Protein AF-A0A9D2SXE6-F1 (afdb_monomer_lite)

pLDDT: mean 83.35, std 11.58, range [44.84, 96.25]

Organism: NCBI:txid2838669

Sequence (199 aa):
MGETATAVFLRMSYVAASVLFVLVVNRFFFPTSLRSQFRYNLQMLFHMHHMYLRILEDALTNPPDYWRICDAQLQYHMVHGQIKQDLPKTAGTREEDYMKVLAITWRMASEIQQMIIHARNRRRGAEARHVMERYIYYTDYVLNLIQEMLHLKKEKRIKNISGMQYQRYIEGEPKLSRLMDEYARNLSSLYVLVLQKYQ

Structure (mmCIF, N/CA/C/O backbone):
data_AF-A0A9D2SXE6-F1
#
_entry.id   AF-A0A9D2SXE6-F1
#
loop_
_atom_site.group_PDB
_atom_site.id
_atom_site.type_symbol
_atom_site.label_atom_id
_atom_site.label_alt_id
_atom_site.label_comp_id
_atom_site.label_asym_id
_atom_site.label_entity_id
_atom_site.label_seq_id
_atom_site.pdbx_PDB_ins_code
_atom_site.Cartn_x
_atom_site.Cartn_y
_atom_site.Cartn_z
_atom_site.occupancy
_atom_site.B_iso_or_equiv
_atom_site.auth_seq_id
_atom_site.auth_comp_id
_atom_site.auth_asym_id
_atom_site.auth_atom_id
_atom_site.pdbx_PDB_model_num
ATOM 1 N N . MET A 1 1 ? -7.585 26.448 64.409 1.00 50.78 1 MET A N 1
ATOM 2 C CA . MET A 1 1 ? -7.329 25.125 63.786 1.00 50.78 1 MET A CA 1
ATOM 3 C C . MET A 1 1 ? -8.296 24.760 62.644 1.00 50.78 1 MET A C 1
ATOM 5 O O . MET A 1 1 ? -8.107 23.707 62.056 1.00 50.78 1 MET A O 1
ATOM 9 N N . GLY A 1 2 ? -9.290 25.592 62.283 1.00 59.22 2 GLY A N 1
ATOM 10 C CA . GLY A 1 2 ? -10.257 25.269 61.212 1.00 59.22 2 GLY A CA 1
ATOM 11 C C . GLY A 1 2 ? -9.904 25.777 59.805 1.00 59.22 2 GLY A C 1
ATOM 12 O O . GLY A 1 2 ? -10.325 25.177 58.823 1.00 59.22 2 GLY A O 1
ATOM 13 N N . GLU A 1 3 ? -9.105 26.842 59.685 1.00 59.31 3 GLU A N 1
ATOM 14 C CA . GLU A 1 3 ? -8.850 27.519 58.397 1.00 59.31 3 GLU A CA 1
ATOM 15 C C . GLU A 1 3 ? -7.875 26.771 57.474 1.00 59.31 3 GLU A C 1
ATOM 17 O O . GLU A 1 3 ? -7.972 26.834 56.250 1.00 59.31 3 GLU A O 1
ATOM 22 N N . THR A 1 4 ? -6.938 26.014 58.045 1.00 62.31 4 THR A N 1
ATOM 23 C CA . THR A 1 4 ? -6.009 25.188 57.263 1.00 62.31 4 THR A CA 1
ATOM 24 C C . THR A 1 4 ? -6.710 23.963 56.681 1.00 62.31 4 THR A C 1
ATOM 26 O O . THR A 1 4 ? -6.433 23.577 55.546 1.00 62.31 4 THR A O 1
ATOM 29 N N . ALA A 1 5 ? -7.662 23.384 57.418 1.00 67.12 5 ALA A N 1
ATOM 30 C CA . ALA A 1 5 ? -8.455 22.246 56.965 1.00 67.12 5 ALA A CA 1
ATOM 31 C C . ALA A 1 5 ? -9.389 22.627 55.804 1.00 67.12 5 ALA A C 1
ATOM 33 O O . ALA A 1 5 ? -9.471 21.894 54.818 1.00 67.12 5 ALA A O 1
ATOM 34 N N . THR A 1 6 ? -10.031 23.798 55.870 1.00 71.94 6 THR A N 1
ATOM 35 C CA . THR A 1 6 ? -10.890 24.298 54.785 1.00 71.94 6 THR A CA 1
ATOM 36 C C . THR A 1 6 ? -10.090 24.627 53.524 1.00 71.94 6 THR A C 1
ATOM 38 O O . THR A 1 6 ? -10.508 24.257 52.427 1.00 71.94 6 THR A O 1
ATOM 41 N N . ALA A 1 7 ? -8.903 25.231 53.654 1.00 76.44 7 ALA A N 1
ATOM 42 C CA . ALA A 1 7 ? -8.029 25.516 52.513 1.00 76.44 7 ALA A CA 1
ATOM 43 C C . ALA A 1 7 ? -7.504 24.241 51.824 1.00 76.44 7 ALA A C 1
ATOM 45 O O . ALA A 1 7 ? -7.429 24.178 50.594 1.00 76.44 7 ALA A O 1
ATOM 46 N N . VAL A 1 8 ? -7.157 23.208 52.600 1.00 83.06 8 VAL A N 1
ATOM 47 C CA . VAL A 1 8 ? -6.722 21.907 52.065 1.00 83.06 8 VAL A CA 1
ATOM 48 C C . VAL A 1 8 ? -7.873 21.183 51.367 1.00 83.06 8 VAL A C 1
ATOM 50 O O . VAL A 1 8 ? -7.681 20.667 50.265 1.00 83.06 8 VAL A O 1
ATOM 53 N N . PHE A 1 9 ? -9.073 21.198 51.952 1.00 84.62 9 PHE A N 1
ATOM 54 C CA . PHE A 1 9 ? -10.266 20.601 51.348 1.00 84.62 9 PHE A CA 1
ATOM 55 C C . PHE A 1 9 ? -10.596 21.232 49.991 1.00 84.62 9 PHE A C 1
ATOM 57 O O . PHE A 1 9 ? -10.845 20.518 49.021 1.00 84.62 9 PHE A O 1
ATOM 64 N N . LEU A 1 10 ? -10.513 22.563 49.898 1.00 87.12 10 LEU A N 1
ATOM 65 C CA . LEU A 1 10 ? -10.761 23.289 48.654 1.00 87.12 10 LEU A CA 1
ATOM 66 C C . LEU A 1 10 ? -9.751 22.908 47.560 1.00 87.12 10 LEU A C 1
ATOM 68 O O . LEU A 1 10 ? -10.117 22.694 46.411 1.00 87.12 10 LEU A O 1
ATOM 72 N N . ARG A 1 11 ? -8.466 22.768 47.906 1.00 89.06 11 ARG A N 1
ATOM 73 C CA . ARG A 1 11 ? -7.440 22.329 46.943 1.00 89.06 11 ARG A CA 1
ATOM 74 C C . ARG A 1 11 ? -7.693 20.904 46.454 1.00 89.06 11 ARG A C 1
ATOM 76 O O . ARG A 1 11 ? -7.602 20.649 45.257 1.00 89.06 11 ARG A O 1
ATOM 83 N N . MET A 1 12 ? -8.042 19.993 47.360 1.00 90.06 12 MET A N 1
ATOM 84 C CA . MET A 1 12 ? -8.394 18.611 47.020 1.00 90.06 12 MET A CA 1
ATOM 85 C C . MET A 1 12 ? -9.627 18.536 46.113 1.00 90.06 12 MET A C 1
ATOM 87 O O . MET A 1 12 ? -9.616 17.779 45.143 1.00 90.06 12 MET A O 1
ATOM 91 N N . SER A 1 13 ? -10.660 19.347 46.363 1.00 89.12 13 SER A N 1
ATOM 92 C CA . SER A 1 13 ? -11.863 19.361 45.526 1.00 89.12 13 SER A CA 1
ATOM 93 C C . SER A 1 13 ? -11.589 19.903 44.122 1.00 89.12 13 SER A C 1
ATOM 95 O O . SER A 1 13 ? -12.063 19.314 43.153 1.00 89.12 13 SER A O 1
ATOM 97 N N . TYR A 1 14 ? -10.762 20.945 43.979 1.00 90.81 14 TYR A N 1
ATOM 98 C CA . TYR A 1 14 ? -10.342 21.438 42.663 1.00 90.81 14 TYR A CA 1
ATOM 99 C C . TYR A 1 14 ? -9.515 20.411 41.888 1.00 90.81 14 TYR A C 1
ATOM 101 O O . TYR A 1 14 ? -9.721 20.250 40.684 1.00 90.81 14 TYR A O 1
ATOM 109 N N . VAL A 1 15 ? -8.610 19.686 42.553 1.00 93.25 15 VAL A N 1
ATOM 110 C CA . VAL A 1 15 ? -7.842 18.607 41.912 1.00 93.25 15 VAL A CA 1
ATOM 111 C C . VAL A 1 15 ? -8.775 17.480 41.472 1.00 93.25 15 VAL A C 1
ATOM 113 O O . VAL A 1 15 ? -8.714 17.064 40.317 1.00 93.25 15 VAL A O 1
ATOM 116 N N . ALA A 1 16 ? -9.686 17.035 42.339 1.00 93.44 16 ALA A N 1
ATOM 117 C CA . ALA A 1 16 ? -10.658 15.998 42.003 1.00 93.44 16 ALA A CA 1
ATOM 118 C C . ALA A 1 16 ? -11.561 16.418 40.832 1.00 93.44 16 ALA A C 1
ATOM 120 O O . ALA A 1 16 ? -11.741 15.646 39.892 1.00 93.44 16 ALA A O 1
ATOM 121 N N . ALA A 1 17 ? -12.065 17.655 40.844 1.00 92.88 17 ALA A N 1
ATOM 122 C CA . ALA A 1 17 ? -12.864 18.219 39.760 1.00 92.88 17 ALA A CA 1
ATOM 123 C C . ALA A 1 17 ? -12.068 18.320 38.451 1.00 92.88 17 ALA A C 1
ATOM 125 O O . ALA A 1 17 ? -12.598 17.996 37.391 1.00 92.88 17 ALA A O 1
ATOM 126 N N . SER A 1 18 ? -10.788 18.698 38.516 1.00 92.38 18 SER A N 1
ATOM 127 C CA . SER A 1 18 ? -9.904 18.761 37.345 1.00 92.38 18 SER A CA 1
ATOM 128 C C . SER A 1 18 ? -9.658 17.375 36.750 1.00 92.38 18 SER A C 1
ATOM 130 O O . SER A 1 18 ? -9.744 17.204 35.537 1.00 92.38 18 SER A O 1
ATOM 132 N N . VAL A 1 19 ? -9.418 16.361 37.589 1.00 92.31 19 VAL A N 1
ATOM 133 C CA . VAL A 1 19 ? -9.273 14.966 37.146 1.00 92.31 19 VAL A CA 1
ATOM 134 C C . VAL A 1 19 ? -10.569 14.467 36.504 1.00 92.31 19 VAL A C 1
ATOM 136 O O . VAL A 1 19 ? -10.528 13.900 35.415 1.00 92.31 19 VAL A O 1
ATOM 139 N N . LEU A 1 20 ? -11.724 14.722 37.125 1.00 91.94 20 LEU A N 1
ATOM 140 C CA . LEU A 1 20 ? -13.038 14.372 36.575 1.00 91.94 20 LEU A CA 1
ATOM 141 C C . LEU A 1 20 ? -13.294 15.057 35.232 1.00 91.94 20 LEU A C 1
ATOM 143 O O . LEU A 1 20 ? -13.739 14.406 34.290 1.00 91.94 20 LEU A O 1
ATOM 147 N N . PHE A 1 21 ? -12.968 16.343 35.122 1.00 88.62 21 PHE A N 1
ATOM 148 C CA . PHE A 1 21 ? -13.098 17.098 33.884 1.00 88.62 21 PHE A CA 1
ATOM 149 C C . PHE A 1 21 ? -12.215 16.514 32.780 1.00 88.62 21 PHE A C 1
ATOM 151 O O . PHE A 1 21 ? -12.711 16.246 31.689 1.00 88.62 21 PHE A O 1
ATOM 158 N N . VAL A 1 22 ? -10.941 16.224 33.069 1.00 85.50 22 VAL A N 1
ATOM 159 C CA . VAL A 1 22 ? -10.038 15.569 32.110 1.00 85.50 22 VAL A CA 1
ATOM 160 C C . VAL A 1 22 ? -10.568 14.193 31.713 1.00 85.50 22 VAL A C 1
ATOM 162 O O . VAL A 1 22 ? -10.533 13.864 30.534 1.00 85.50 22 VAL A O 1
ATOM 165 N N . LEU A 1 23 ? -11.114 13.401 32.640 1.00 82.69 23 LEU A N 1
ATOM 166 C CA . LEU A 1 23 ? -11.704 12.097 32.325 1.00 82.69 23 LEU A CA 1
ATOM 167 C C . LEU A 1 23 ? -12.954 12.215 31.446 1.00 82.69 23 LEU A C 1
ATOM 169 O O . LEU A 1 23 ? -13.084 11.465 30.482 1.00 82.69 23 LEU A O 1
ATOM 173 N N . VAL A 1 24 ? -13.852 13.160 31.734 1.00 82.06 24 VAL A N 1
ATOM 174 C CA . VAL A 1 24 ? -15.057 13.417 30.928 1.00 82.06 24 VAL A CA 1
ATOM 175 C C . VAL A 1 24 ? -14.671 13.922 29.542 1.00 82.06 24 VAL A C 1
ATOM 177 O O . VAL A 1 24 ? -15.163 13.400 28.546 1.00 82.06 24 VAL A O 1
ATOM 180 N N . VAL A 1 25 ? -13.741 14.872 29.451 1.00 77.62 25 VAL A N 1
ATOM 181 C CA . VAL A 1 25 ? -13.237 15.395 28.177 1.00 77.62 25 VAL A CA 1
ATOM 182 C C . VAL A 1 25 ? -12.517 14.301 27.388 1.00 77.62 25 VAL A C 1
ATOM 184 O O . VAL A 1 25 ? -12.811 14.111 26.212 1.00 77.62 25 VAL A O 1
ATOM 187 N N . ASN A 1 26 ? -11.668 13.495 28.023 1.00 68.00 26 ASN A N 1
ATOM 188 C CA . ASN A 1 26 ? -10.987 12.371 27.380 1.00 68.00 26 ASN A CA 1
ATOM 189 C C . ASN A 1 26 ? -11.971 11.274 26.924 1.00 68.00 26 ASN A C 1
ATOM 191 O O . ASN A 1 26 ? -11.782 10.657 25.882 1.00 68.00 26 ASN A O 1
ATOM 195 N N . ARG A 1 27 ? -13.060 11.044 27.670 1.00 67.88 27 ARG A N 1
ATOM 196 C CA . ARG A 1 27 ? -14.066 10.017 27.354 1.00 67.88 27 ARG A CA 1
ATOM 197 C C . ARG A 1 27 ? -15.103 10.463 26.323 1.00 67.88 27 ARG A C 1
ATOM 199 O O . ARG A 1 27 ? -15.535 9.619 25.544 1.00 67.88 27 ARG A O 1
ATOM 206 N N . PHE A 1 28 ? -15.520 11.730 26.331 1.00 63.31 28 PHE A N 1
ATOM 207 C CA . PHE A 1 28 ? -16.621 12.246 25.503 1.00 63.31 28 PHE A CA 1
ATOM 208 C C . PHE A 1 28 ? -16.173 13.161 24.357 1.00 63.31 28 PHE A C 1
ATOM 210 O O . PHE A 1 28 ? -16.754 13.074 23.279 1.00 63.31 28 PHE A O 1
ATOM 217 N N . PHE A 1 29 ? -15.133 13.982 24.544 1.00 56.38 29 PHE A N 1
ATOM 218 C CA . PHE A 1 29 ? -14.609 14.884 23.505 1.00 56.38 29 PHE A CA 1
ATOM 219 C C . PHE A 1 29 ? -13.391 14.310 22.762 1.00 56.38 29 PHE A C 1
ATOM 221 O O . PHE A 1 29 ? -13.266 14.519 21.558 1.00 56.38 29 PHE A O 1
ATOM 228 N N . PHE A 1 30 ? -12.546 13.521 23.440 1.00 49.75 30 PHE A N 1
ATOM 229 C CA . PHE A 1 30 ? -11.442 12.758 22.840 1.00 49.75 30 PHE A CA 1
ATOM 230 C C . PHE A 1 30 ? -11.569 11.224 22.915 1.00 49.75 30 PHE A C 1
ATOM 232 O O . PHE A 1 30 ? -10.533 10.549 22.939 1.00 49.75 30 PHE A O 1
ATOM 239 N N . PRO A 1 31 ? -12.762 10.596 22.843 1.00 47.81 31 PRO A N 1
ATOM 240 C CA . PRO A 1 31 ? -12.788 9.256 22.310 1.00 47.81 31 PRO A CA 1
ATOM 241 C C . PRO A 1 31 ? -12.409 9.461 20.848 1.00 47.81 31 PRO A C 1
ATOM 243 O O . PRO A 1 31 ? -13.248 9.744 19.995 1.00 47.81 31 PRO A O 1
ATOM 246 N N . THR A 1 32 ? -11.122 9.367 20.532 1.00 53.88 32 THR A N 1
ATOM 247 C CA . THR A 1 32 ? -10.712 8.965 19.197 1.00 53.88 32 THR A CA 1
ATOM 248 C C . THR A 1 32 ? -11.389 7.621 19.022 1.00 53.88 32 THR A C 1
ATOM 250 O O . THR A 1 32 ? -10.913 6.608 19.525 1.00 53.88 32 THR A O 1
ATOM 253 N N . SER A 1 33 ? -12.625 7.658 18.510 1.00 68.25 33 SER A N 1
ATOM 254 C CA . SER A 1 33 ? -13.517 6.517 18.615 1.00 68.25 33 SER A CA 1
ATOM 255 C C . SER A 1 33 ? -12.759 5.369 17.987 1.00 68.25 33 SER A C 1
ATOM 257 O O . SER A 1 33 ? -12.176 5.531 16.917 1.00 68.25 33 SER A O 1
ATOM 259 N N . LEU A 1 34 ? -12.663 4.248 18.689 1.00 72.25 34 LEU A N 1
ATOM 260 C CA . LEU A 1 34 ? -11.812 3.136 18.272 1.00 72.25 34 LEU A CA 1
ATOM 261 C C . LEU A 1 34 ? -12.134 2.718 16.816 1.00 72.25 34 LEU A C 1
ATOM 263 O O . LEU A 1 34 ? -11.255 2.415 16.019 1.00 72.25 34 LEU A O 1
ATOM 267 N N . ARG A 1 35 ? -13.395 2.918 16.408 1.00 74.12 35 ARG A N 1
ATOM 268 C CA . ARG A 1 35 ? -13.875 2.848 15.023 1.00 74.12 35 ARG A CA 1
ATOM 269 C C . ARG A 1 35 ? -13.313 3.913 14.067 1.00 74.12 35 ARG A C 1
ATOM 271 O O . ARG A 1 35 ? -13.004 3.590 12.922 1.00 74.12 35 ARG A O 1
ATOM 278 N N . SER A 1 36 ? -13.210 5.174 14.483 1.00 79.44 36 SER A N 1
ATOM 279 C CA . SER A 1 36 ? -12.551 6.233 13.707 1.00 79.44 36 SER A CA 1
ATOM 280 C C . SER A 1 36 ? -11.047 6.004 13.586 1.00 79.44 36 SER A C 1
ATOM 282 O O . SER A 1 36 ? -10.516 6.217 12.500 1.00 79.44 36 SER A O 1
ATOM 284 N N . GLN A 1 37 ? -10.369 5.552 14.648 1.00 81.88 37 GLN A N 1
ATOM 285 C CA . GLN A 1 37 ? -8.951 5.174 14.575 1.00 81.88 37 GLN A CA 1
ATOM 286 C C . GLN A 1 37 ? -8.751 4.012 13.599 1.00 81.88 37 GLN A C 1
ATOM 288 O O . GLN A 1 37 ? -7.933 4.106 12.690 1.00 81.88 37 GLN A O 1
ATOM 293 N N . PHE A 1 38 ? -9.581 2.972 13.699 1.00 84.62 38 PHE A N 1
ATOM 294 C CA . PHE A 1 38 ? -9.569 1.847 12.770 1.00 84.62 38 PHE A CA 1
ATOM 295 C C . PHE A 1 38 ? -9.764 2.288 11.310 1.00 84.62 38 PHE A C 1
ATOM 297 O O . PHE A 1 38 ? -8.987 1.911 10.432 1.00 84.62 38 PHE A O 1
ATOM 304 N N . ARG A 1 39 ? -10.769 3.132 11.032 1.00 86.12 39 ARG A N 1
ATOM 305 C CA . ARG A 1 39 ? -11.021 3.653 9.676 1.00 86.12 39 ARG A CA 1
ATOM 306 C C . ARG A 1 39 ? -9.863 4.514 9.173 1.00 86.12 39 ARG A C 1
ATOM 308 O O . ARG A 1 39 ? -9.513 4.423 7.999 1.00 86.12 39 ARG A O 1
ATOM 315 N N . TYR A 1 40 ? -9.274 5.327 10.047 1.00 88.06 40 TYR A N 1
ATOM 316 C CA . TYR A 1 40 ? -8.098 6.129 9.730 1.00 88.06 40 TYR A CA 1
ATOM 317 C C . TYR A 1 40 ? -6.895 5.244 9.389 1.00 88.06 40 TYR A C 1
ATOM 319 O O . TYR A 1 40 ? -6.268 5.451 8.356 1.00 88.06 40 TYR A O 1
ATOM 327 N N . ASN A 1 41 ? -6.622 4.214 10.189 1.00 89.94 41 ASN A N 1
ATOM 328 C CA . ASN A 1 41 ? -5.527 3.280 9.947 1.00 89.94 41 ASN A CA 1
ATOM 329 C C . ASN A 1 41 ? -5.729 2.511 8.637 1.00 89.94 41 ASN A C 1
ATOM 331 O O . ASN A 1 41 ? -4.792 2.365 7.857 1.00 89.94 41 ASN A O 1
ATOM 335 N N . LEU A 1 42 ? -6.964 2.102 8.331 1.00 89.62 42 LEU A N 1
ATOM 336 C CA . LEU A 1 42 ? -7.287 1.496 7.042 1.00 89.62 42 LEU A CA 1
ATOM 337 C C . LEU A 1 42 ? -7.051 2.478 5.885 1.00 89.62 42 LEU A C 1
ATOM 339 O O . LEU A 1 42 ? -6.470 2.108 4.872 1.00 89.62 42 LEU A O 1
ATOM 343 N N . GLN A 1 43 ? -7.443 3.745 6.031 1.00 91.38 43 GLN A N 1
ATOM 344 C CA . GLN A 1 43 ? -7.144 4.773 5.034 1.00 91.38 43 GLN A CA 1
ATOM 345 C C . GLN A 1 43 ? -5.630 4.979 4.864 1.00 91.38 43 GLN A C 1
ATOM 347 O O . GLN A 1 43 ? -5.157 5.104 3.735 1.00 91.38 43 GLN A O 1
ATOM 352 N N . MET A 1 44 ? -4.875 4.979 5.964 1.00 91.31 44 MET A N 1
ATOM 353 C CA . MET A 1 44 ? -3.418 5.088 5.953 1.00 91.31 44 MET A CA 1
ATOM 354 C C . MET A 1 44 ? -2.779 3.895 5.233 1.00 91.31 44 MET A C 1
ATOM 356 O O . MET A 1 44 ? -1.862 4.085 4.444 1.00 91.31 44 MET A O 1
ATOM 360 N N . LEU A 1 45 ? -3.303 2.679 5.414 1.00 93.88 45 LEU A N 1
ATOM 361 C CA . LEU A 1 45 ? -2.840 1.477 4.715 1.00 93.88 45 LEU A CA 1
ATOM 362 C C . LEU A 1 45 ? -2.902 1.638 3.185 1.00 93.88 45 LEU A C 1
ATOM 364 O O . LEU A 1 45 ? -1.928 1.349 2.492 1.00 93.88 45 LEU A O 1
ATOM 368 N N . PHE A 1 46 ? -4.014 2.151 2.650 1.00 92.75 46 PHE A N 1
ATOM 369 C CA . PHE A 1 46 ? -4.134 2.430 1.213 1.00 92.75 46 PHE A CA 1
ATOM 370 C C . PHE A 1 46 ? -3.257 3.606 0.774 1.00 92.75 46 PHE A C 1
ATOM 372 O O . PHE A 1 46 ? -2.596 3.525 -0.261 1.00 92.75 46 PHE A O 1
ATOM 379 N N . HIS A 1 47 ? -3.180 4.666 1.584 1.00 92.00 47 HIS A N 1
ATOM 380 C CA . HIS A 1 47 ? -2.276 5.790 1.336 1.00 92.00 47 HIS A CA 1
ATOM 381 C C . HIS A 1 47 ? -0.817 5.329 1.183 1.00 92.00 47 HIS A C 1
ATOM 383 O O . HIS A 1 47 ? -0.116 5.789 0.280 1.00 92.00 47 HIS A O 1
ATOM 389 N N . MET A 1 48 ? -0.379 4.360 1.992 1.00 92.94 48 MET A N 1
ATOM 390 C CA . MET A 1 48 ? 0.951 3.764 1.870 1.00 92.94 48 MET A CA 1
ATOM 391 C C . MET A 1 48 ? 1.163 3.062 0.530 1.00 92.94 48 MET A C 1
ATOM 393 O O . MET A 1 48 ? 2.233 3.202 -0.054 1.00 92.94 48 MET A O 1
ATOM 397 N N . HIS A 1 49 ? 0.166 2.354 -0.007 1.00 94.38 49 HIS A N 1
ATOM 398 C CA . HIS A 1 49 ? 0.288 1.738 -1.332 1.00 94.38 49 HIS A CA 1
ATOM 399 C C . HIS A 1 49 ? 0.457 2.782 -2.444 1.00 94.38 49 HIS A C 1
ATOM 401 O O . HIS A 1 49 ? 1.327 2.615 -3.299 1.00 94.38 49 HIS A O 1
ATOM 407 N N . HIS A 1 50 ? -0.267 3.902 -2.380 1.00 92.69 50 HIS A N 1
ATOM 408 C CA . HIS A 1 50 ? -0.040 5.037 -3.281 1.00 92.69 50 HIS A CA 1
ATOM 409 C C . HIS A 1 50 ? 1.347 5.660 -3.102 1.00 92.69 50 HIS A C 1
ATOM 411 O O . HIS A 1 50 ? 1.982 6.084 -4.069 1.00 92.69 50 HIS A O 1
ATOM 417 N N . MET A 1 51 ? 1.840 5.741 -1.866 1.00 91.69 51 MET A N 1
ATOM 418 C CA . MET A 1 51 ? 3.187 6.233 -1.597 1.00 91.69 51 MET A CA 1
ATOM 419 C C . MET A 1 51 ? 4.254 5.293 -2.172 1.00 91.69 51 MET A C 1
ATOM 421 O O . MET A 1 51 ? 5.195 5.771 -2.801 1.00 91.69 51 MET A O 1
ATOM 425 N N . TYR A 1 52 ? 4.094 3.975 -2.034 1.00 93.25 52 TYR A N 1
ATOM 426 C CA . TYR A 1 52 ? 4.997 2.996 -2.638 1.00 93.25 52 TYR A CA 1
ATOM 427 C C . TYR A 1 52 ? 5.011 3.083 -4.165 1.00 93.25 52 TYR A C 1
ATOM 429 O O . TYR A 1 52 ? 6.084 3.023 -4.758 1.00 93.25 52 TYR A O 1
ATOM 437 N N . LEU A 1 53 ? 3.857 3.291 -4.807 1.00 93.12 53 LEU A N 1
ATOM 438 C CA . LEU A 1 53 ? 3.784 3.509 -6.256 1.00 93.12 53 LEU A CA 1
ATOM 439 C C . LEU A 1 53 ? 4.547 4.765 -6.689 1.00 93.12 53 LEU A C 1
ATOM 441 O O . LEU A 1 53 ? 5.272 4.728 -7.678 1.00 93.12 53 LEU A O 1
ATOM 445 N N . ARG A 1 54 ? 4.464 5.848 -5.907 1.00 90.88 54 ARG A N 1
ATOM 446 C CA . ARG A 1 54 ? 5.255 7.069 -6.133 1.00 90.88 54 ARG A CA 1
ATOM 447 C C . ARG A 1 54 ? 6.756 6.844 -5.940 1.00 90.88 54 ARG A C 1
ATOM 449 O O . ARG A 1 54 ? 7.549 7.396 -6.692 1.00 90.88 54 ARG A O 1
ATOM 456 N N . ILE A 1 55 ? 7.155 6.050 -4.945 1.00 91.00 55 ILE A N 1
ATOM 457 C CA . ILE A 1 55 ? 8.566 5.675 -4.746 1.00 91.00 55 ILE A CA 1
ATOM 458 C C . ILE A 1 55 ? 9.053 4.819 -5.922 1.00 91.00 55 ILE A C 1
ATOM 460 O O . ILE A 1 55 ? 10.167 5.016 -6.395 1.00 91.00 55 ILE A O 1
ATOM 464 N N . LEU A 1 56 ? 8.222 3.904 -6.425 1.00 91.25 56 LEU A N 1
ATOM 465 C CA . LEU A 1 56 ? 8.535 3.086 -7.596 1.00 91.25 56 LEU A CA 1
ATOM 466 C C . LEU A 1 56 ? 8.680 3.934 -8.867 1.00 91.25 56 LEU A C 1
ATOM 468 O O . LEU A 1 56 ? 9.616 3.715 -9.630 1.00 91.25 56 LEU A O 1
ATOM 472 N N . GLU A 1 57 ? 7.791 4.909 -9.073 1.00 90.25 57 GLU A N 1
ATOM 473 C CA . GLU A 1 57 ? 7.866 5.875 -10.178 1.00 90.25 57 GLU A CA 1
ATOM 474 C C . GLU A 1 57 ? 9.163 6.696 -10.115 1.00 90.25 57 GLU A C 1
ATOM 476 O O . GLU A 1 57 ? 9.852 6.854 -11.119 1.00 90.25 57 GLU A O 1
ATOM 481 N N . ASP A 1 58 ? 9.546 7.168 -8.928 1.00 89.06 58 ASP A N 1
ATOM 482 C CA . ASP A 1 58 ? 10.802 7.896 -8.720 1.00 89.06 58 ASP A CA 1
ATOM 483 C C . ASP A 1 58 ? 12.031 7.002 -8.976 1.00 89.06 58 ASP A C 1
ATOM 485 O O . ASP A 1 58 ? 12.964 7.391 -9.686 1.00 89.06 58 ASP A O 1
ATOM 489 N N . ALA A 1 59 ? 11.980 5.748 -8.512 1.00 88.25 59 ALA A N 1
ATOM 490 C CA . ALA A 1 59 ? 13.032 4.747 -8.692 1.00 88.25 59 ALA A CA 1
ATOM 491 C C . ALA A 1 59 ? 13.257 4.319 -10.160 1.00 88.25 59 ALA A C 1
ATOM 493 O O . ALA A 1 59 ? 14.246 3.648 -10.463 1.00 88.25 59 ALA A O 1
ATOM 494 N N . LEU A 1 60 ? 12.365 4.700 -11.087 1.00 86.19 60 LEU A N 1
ATOM 495 C CA . LEU A 1 60 ? 12.571 4.535 -12.534 1.00 86.19 60 LEU A CA 1
ATOM 496 C C . LEU A 1 60 ? 13.598 5.508 -13.119 1.00 86.19 60 LEU A C 1
ATOM 498 O O . LEU A 1 60 ? 14.151 5.247 -14.189 1.00 86.19 60 LEU A O 1
ATOM 502 N N . THR A 1 61 ? 13.816 6.643 -12.457 1.00 84.19 61 THR A N 1
ATOM 503 C CA . THR A 1 61 ? 14.715 7.708 -12.932 1.00 84.19 61 THR A CA 1
ATOM 504 C C . THR A 1 61 ? 15.908 7.865 -12.012 1.00 84.19 61 THR A C 1
ATOM 506 O O . THR A 1 61 ? 17.040 8.007 -12.469 1.00 84.19 61 THR A O 1
ATOM 509 N N . ASN A 1 62 ? 15.637 7.828 -10.713 1.00 83.25 62 ASN A N 1
ATOM 510 C CA . ASN A 1 62 ? 16.590 8.090 -9.659 1.00 83.25 62 ASN A CA 1
ATOM 511 C C . ASN A 1 62 ? 16.956 6.779 -8.957 1.00 83.25 62 ASN A C 1
ATOM 513 O O . ASN A 1 62 ? 16.160 5.839 -8.930 1.00 83.25 62 ASN A O 1
ATOM 517 N N . PRO A 1 63 ? 18.165 6.669 -8.386 1.00 80.69 63 PRO A N 1
ATOM 518 C CA . PRO A 1 63 ? 18.468 5.546 -7.514 1.00 80.69 63 PRO A CA 1
ATOM 519 C C . PRO A 1 63 ? 17.472 5.522 -6.338 1.00 80.69 63 PRO A C 1
ATOM 521 O O . PRO A 1 63 ? 17.202 6.578 -5.766 1.00 80.69 63 PRO A O 1
ATOM 524 N N . PRO A 1 64 ? 16.936 4.346 -5.964 1.00 81.12 64 PRO A N 1
ATOM 525 C CA . PRO A 1 64 ? 16.004 4.251 -4.850 1.00 81.12 64 PRO A CA 1
ATOM 526 C C . PRO A 1 64 ? 16.671 4.707 -3.549 1.00 81.12 64 PRO A C 1
ATOM 528 O O . PRO A 1 64 ? 17.752 4.230 -3.195 1.00 81.12 64 PRO A O 1
ATOM 531 N N . ASP A 1 65 ? 16.005 5.611 -2.833 1.00 83.62 65 ASP A N 1
ATOM 532 C CA . ASP A 1 65 ? 16.414 6.027 -1.496 1.00 83.62 65 ASP A CA 1
ATOM 533 C C . ASP A 1 65 ? 16.030 4.944 -0.478 1.00 83.62 65 ASP A C 1
ATOM 535 O O . ASP A 1 65 ? 14.865 4.793 -0.095 1.00 83.62 65 ASP A O 1
ATOM 539 N N . TYR A 1 66 ? 17.029 4.172 -0.048 1.00 83.31 66 TYR A N 1
ATOM 540 C CA . TYR A 1 66 ? 16.857 3.103 0.933 1.00 83.31 66 TYR A CA 1
ATOM 541 C C . TYR A 1 66 ? 16.278 3.605 2.256 1.00 83.31 66 TYR A C 1
ATOM 543 O O . TYR A 1 66 ? 15.480 2.894 2.864 1.00 83.31 66 TYR A O 1
ATOM 551 N N . TRP A 1 67 ? 16.625 4.820 2.690 1.00 86.88 67 TRP A N 1
ATOM 552 C CA . TRP A 1 67 ? 16.105 5.370 3.939 1.00 86.88 67 TRP A CA 1
ATOM 553 C C . TRP A 1 67 ? 14.594 5.579 3.853 1.00 86.88 67 TRP A C 1
ATOM 555 O O . TRP A 1 67 ? 13.847 5.148 4.732 1.00 86.88 67 TRP A O 1
ATOM 565 N N . ARG A 1 68 ? 14.132 6.143 2.733 1.00 87.44 68 ARG A N 1
ATOM 566 C CA . ARG A 1 68 ? 12.708 6.353 2.457 1.00 87.44 68 ARG A CA 1
ATOM 567 C C . ARG A 1 68 ? 11.922 5.042 2.384 1.00 87.44 68 ARG A C 1
ATOM 569 O O . ARG A 1 68 ? 10.776 4.996 2.822 1.00 87.44 68 ARG A O 1
ATOM 576 N N . ILE A 1 69 ? 12.521 3.977 1.849 1.00 88.12 69 ILE A N 1
ATOM 577 C CA . ILE A 1 69 ? 11.895 2.645 1.793 1.00 88.12 69 ILE A CA 1
ATOM 578 C C . ILE A 1 69 ? 11.791 2.036 3.195 1.00 88.12 69 ILE A C 1
ATOM 580 O O . ILE A 1 69 ? 10.732 1.520 3.551 1.00 88.12 69 ILE A O 1
ATOM 584 N N . CYS A 1 70 ? 12.856 2.118 3.995 1.00 88.94 70 CYS A N 1
ATOM 585 C CA . CYS A 1 70 ? 12.870 1.606 5.365 1.00 88.94 70 CYS A CA 1
ATOM 586 C C . CYS A 1 70 ? 11.856 2.329 6.263 1.00 88.94 70 CYS A C 1
ATOM 588 O O . CYS A 1 70 ? 11.115 1.669 6.991 1.00 88.94 70 CYS A O 1
ATOM 590 N N . ASP A 1 71 ? 11.778 3.661 6.187 1.00 90.81 71 ASP A N 1
ATOM 591 C CA . ASP A 1 71 ? 10.787 4.445 6.935 1.00 90.81 71 ASP A CA 1
ATOM 592 C C . ASP A 1 71 ? 9.353 4.079 6.514 1.00 90.81 71 ASP A C 1
ATOM 594 O O . ASP A 1 71 ? 8.510 3.763 7.356 1.00 90.81 71 ASP A O 1
ATOM 598 N N . ALA A 1 72 ? 9.096 3.987 5.204 1.00 90.06 72 ALA A N 1
ATOM 599 C CA . ALA A 1 72 ? 7.808 3.537 4.679 1.00 90.06 72 ALA A CA 1
ATOM 600 C C . ALA A 1 72 ? 7.427 2.133 5.181 1.00 90.06 72 ALA A C 1
ATOM 602 O O . ALA A 1 72 ? 6.279 1.896 5.567 1.00 90.06 72 ALA A O 1
ATOM 603 N N . GLN A 1 73 ? 8.390 1.208 5.213 1.00 92.00 73 GLN A N 1
ATOM 604 C CA . GLN A 1 73 ? 8.190 -0.149 5.711 1.00 92.00 73 GLN A CA 1
ATOM 605 C C . GLN A 1 73 ? 7.871 -0.165 7.209 1.00 92.00 73 GLN A C 1
ATOM 607 O O . GLN A 1 73 ? 6.930 -0.844 7.625 1.00 92.00 73 GLN A O 1
ATOM 612 N N . LEU A 1 74 ? 8.612 0.595 8.019 1.00 92.25 74 LEU A N 1
ATOM 613 C CA . LEU A 1 74 ? 8.360 0.703 9.454 1.00 92.25 74 LEU A CA 1
ATOM 614 C C . LEU A 1 74 ? 6.947 1.233 9.717 1.00 92.25 74 LEU A C 1
ATOM 616 O O . LEU A 1 74 ? 6.181 0.622 10.465 1.00 92.25 74 LEU A O 1
ATOM 620 N N . GLN A 1 75 ? 6.575 2.328 9.055 1.00 92.12 75 GLN A N 1
ATOM 621 C CA . GLN A 1 75 ? 5.246 2.913 9.192 1.00 92.12 75 GLN A CA 1
ATOM 622 C C . GLN A 1 75 ? 4.145 1.951 8.728 1.00 92.12 75 GLN A C 1
ATOM 624 O O . GLN A 1 75 ? 3.113 1.837 9.390 1.00 92.12 75 GLN A O 1
ATOM 629 N N . TYR A 1 76 ? 4.373 1.199 7.647 1.00 93.50 76 TYR A N 1
ATOM 630 C CA . TYR A 1 76 ? 3.444 0.167 7.193 1.00 93.50 76 TYR A CA 1
ATOM 631 C C . TYR A 1 76 ? 3.231 -0.918 8.258 1.00 93.50 76 TYR A C 1
ATOM 633 O O . TYR A 1 76 ? 2.088 -1.252 8.570 1.00 93.50 76 TYR A O 1
ATOM 641 N N . HIS A 1 77 ? 4.306 -1.437 8.862 1.00 93.81 77 HIS A N 1
ATOM 642 C CA . HIS A 1 77 ? 4.204 -2.443 9.922 1.00 93.81 77 HIS A CA 1
ATOM 643 C C . HIS A 1 77 ? 3.478 -1.918 11.163 1.00 93.81 77 HIS A C 1
ATOM 645 O O . HIS A 1 77 ? 2.665 -2.645 11.735 1.00 93.81 77 HIS A O 1
ATOM 651 N N . MET A 1 78 ? 3.722 -0.663 11.555 1.00 93.19 78 MET A N 1
ATOM 652 C CA . MET A 1 78 ? 3.015 -0.034 12.674 1.00 93.19 78 MET A CA 1
ATOM 653 C C . MET A 1 78 ? 1.509 0.053 12.409 1.00 93.19 78 MET A C 1
ATOM 655 O O . MET A 1 78 ? 0.719 -0.428 13.220 1.00 93.19 78 MET A O 1
ATOM 659 N N . VAL A 1 79 ? 1.109 0.596 11.255 1.00 92.62 79 VAL A N 1
ATOM 660 C CA . VAL A 1 79 ? -0.308 0.733 10.877 1.00 92.62 79 VAL A CA 1
ATOM 661 C C . VAL A 1 79 ? -0.971 -0.638 10.770 1.00 92.62 79 VAL A C 1
ATOM 663 O O . VAL A 1 79 ? -2.035 -0.859 11.340 1.00 92.62 79 VAL A O 1
ATOM 666 N N . HIS A 1 80 ? -0.329 -1.594 10.098 1.00 93.50 80 HIS A N 1
ATOM 667 C CA . HIS A 1 80 ? -0.843 -2.956 9.971 1.00 93.50 80 HIS A CA 1
ATOM 668 C C . HIS A 1 80 ? -1.026 -3.630 11.344 1.00 93.50 80 HIS A C 1
ATOM 670 O O . HIS A 1 80 ? -2.035 -4.296 11.585 1.00 93.50 80 HIS A O 1
ATOM 676 N N . GLY A 1 81 ? -0.071 -3.446 12.262 1.00 90.25 81 GLY A N 1
ATOM 677 C CA . GLY A 1 81 ? -0.155 -3.940 13.637 1.00 90.25 81 GLY A CA 1
ATOM 678 C C . GLY A 1 81 ? -1.324 -3.332 14.413 1.00 90.25 81 GLY A C 1
ATOM 679 O O . GLY A 1 81 ? -2.080 -4.069 15.046 1.00 90.25 81 GLY A O 1
ATOM 680 N N . GLN A 1 82 ? -1.523 -2.017 14.300 1.00 89.38 82 GLN A N 1
ATOM 681 C CA . GLN A 1 82 ? -2.640 -1.310 14.933 1.00 89.38 82 GLN A CA 1
ATOM 682 C C . GLN A 1 82 ? -3.993 -1.795 14.404 1.00 89.38 82 GLN A C 1
ATOM 684 O O . GLN A 1 82 ? -4.866 -2.135 15.198 1.00 89.38 82 GLN A O 1
ATOM 689 N N . ILE A 1 83 ? -4.154 -1.932 13.079 1.00 89.31 83 ILE A N 1
ATOM 690 C CA . ILE A 1 83 ? -5.400 -2.459 12.494 1.00 89.31 83 ILE A CA 1
ATOM 691 C C . ILE A 1 83 ? -5.690 -3.851 13.055 1.00 89.31 83 ILE A C 1
ATOM 693 O O . ILE A 1 83 ? -6.811 -4.106 13.480 1.00 89.31 83 ILE A O 1
ATOM 697 N N . LYS A 1 84 ? -4.686 -4.737 13.100 1.00 89.50 84 LYS A N 1
ATOM 698 C CA . LYS A 1 84 ? -4.842 -6.098 13.630 1.00 89.50 84 LYS A CA 1
ATOM 699 C C . LYS A 1 84 ? -5.222 -6.110 15.117 1.00 89.50 84 LYS A C 1
ATOM 701 O O . LYS A 1 84 ? -6.007 -6.956 15.529 1.00 89.50 84 LYS A O 1
ATOM 706 N N . GLN A 1 85 ? -4.689 -5.187 15.916 1.00 87.81 85 GLN A N 1
ATOM 707 C CA . GLN A 1 85 ? -5.002 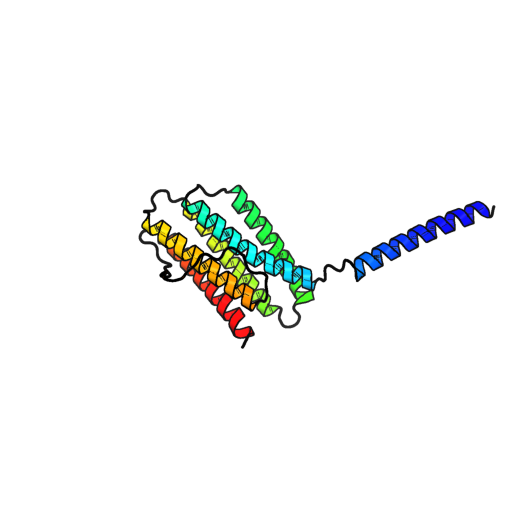-5.067 17.344 1.00 87.81 85 GLN A CA 1
ATOM 708 C C . GLN A 1 85 ? -6.414 -4.517 17.599 1.00 87.81 85 GLN A C 1
ATOM 710 O O . GLN A 1 85 ? -7.084 -4.935 18.548 1.00 87.81 85 GLN A O 1
ATOM 715 N N . ASP A 1 86 ? -6.864 -3.586 16.761 1.00 85.12 86 ASP A N 1
ATOM 716 C CA . ASP A 1 86 ? -8.176 -2.948 16.876 1.00 85.12 86 ASP A CA 1
ATOM 717 C C . ASP A 1 86 ? -9.294 -3.798 16.265 1.00 85.12 86 ASP A C 1
ATOM 719 O O . ASP A 1 86 ? -10.472 -3.608 16.585 1.00 85.12 86 ASP A O 1
ATOM 723 N N . LEU A 1 87 ? -8.939 -4.754 15.403 1.00 84.19 87 LEU A N 1
ATOM 724 C CA . LEU A 1 87 ? -9.891 -5.542 14.633 1.00 84.19 87 LEU A CA 1
ATOM 725 C C . LEU A 1 87 ? -10.907 -6.306 15.498 1.00 84.19 87 LEU A C 1
ATOM 727 O O . LEU A 1 87 ? -12.103 -6.088 15.278 1.00 84.19 87 LEU A O 1
ATOM 731 N N . PRO A 1 88 ? -10.503 -7.076 16.532 1.00 82.31 88 PRO A N 1
ATOM 732 C CA . PRO A 1 88 ? -11.453 -7.825 17.363 1.00 82.31 88 PRO A CA 1
ATOM 733 C C . PRO A 1 88 ? -12.409 -6.909 18.138 1.00 82.31 88 PRO A C 1
ATOM 735 O O . PRO A 1 88 ? -13.519 -7.288 18.496 1.00 82.31 88 PRO A O 1
ATOM 738 N N . LYS A 1 89 ? -11.988 -5.663 18.391 1.00 79.75 89 LYS A N 1
ATOM 739 C CA . LYS A 1 89 ? -12.747 -4.666 19.158 1.00 79.75 89 LYS A CA 1
ATOM 740 C C . LYS A 1 89 ? -13.716 -3.856 18.290 1.00 79.75 89 LYS A C 1
ATOM 742 O O . LYS A 1 89 ? -14.597 -3.192 18.831 1.00 79.75 89 LYS A O 1
ATOM 747 N N . THR A 1 90 ? -13.546 -3.882 16.965 1.00 75.31 90 THR A N 1
ATOM 748 C CA . THR A 1 90 ? -14.260 -2.991 16.032 1.00 75.31 90 THR A CA 1
ATOM 749 C C . THR A 1 90 ? -15.094 -3.735 14.994 1.00 75.31 90 THR A C 1
ATOM 751 O O . THR A 1 90 ? -16.147 -3.242 14.591 1.00 75.31 90 THR A O 1
ATOM 754 N N . ALA A 1 91 ? -14.611 -4.881 14.505 1.00 70.00 91 ALA A N 1
ATOM 755 C CA . ALA A 1 91 ? -15.133 -5.514 13.296 1.00 70.00 91 ALA A CA 1
ATOM 756 C C . ALA A 1 91 ? -16.301 -6.480 13.547 1.00 70.00 91 ALA A C 1
ATOM 758 O O . ALA A 1 91 ? -17.065 -6.739 12.615 1.00 70.00 91 ALA A O 1
ATOM 759 N N . GLY A 1 92 ? -16.471 -6.983 14.776 1.00 77.31 92 GLY A N 1
ATOM 760 C CA . GLY A 1 92 ? -17.525 -7.945 15.112 1.00 77.31 92 GLY A CA 1
ATOM 761 C C . GLY A 1 92 ? -17.501 -9.150 14.165 1.00 77.31 92 GLY A C 1
ATOM 762 O O . GLY A 1 92 ? -16.472 -9.789 13.994 1.00 77.31 92 GLY A O 1
ATOM 763 N N . THR A 1 93 ? -18.611 -9.409 13.470 1.00 73.62 93 THR A N 1
ATOM 764 C CA . THR A 1 93 ? -18.739 -10.518 12.503 1.00 73.62 93 THR A CA 1
ATOM 765 C C . THR A 1 93 ? -17.907 -10.360 11.225 1.00 73.62 93 THR A C 1
ATOM 767 O O . THR A 1 93 ? -17.823 -11.296 10.439 1.00 73.62 93 THR A O 1
ATOM 770 N N . ARG A 1 94 ? -17.292 -9.193 10.989 1.00 78.56 94 ARG A N 1
ATOM 771 C CA . ARG A 1 94 ? -16.511 -8.886 9.772 1.00 78.56 94 ARG A CA 1
ATOM 772 C C . ARG A 1 94 ? -15.003 -9.051 9.957 1.00 78.56 94 ARG A C 1
ATOM 774 O O . ARG A 1 94 ? -14.236 -8.630 9.092 1.00 78.56 94 ARG A O 1
ATOM 781 N N . GLU A 1 95 ? -14.566 -9.594 11.090 1.00 83.62 95 GLU A N 1
ATOM 782 C CA . GLU A 1 95 ? -13.147 -9.767 11.412 1.00 83.62 95 GLU A CA 1
ATOM 783 C C . GLU A 1 95 ? -12.406 -10.563 10.328 1.00 83.62 95 GLU A C 1
ATOM 785 O O . GLU A 1 95 ? -11.384 -10.104 9.818 1.00 83.62 95 GLU A O 1
ATOM 790 N N . GLU A 1 96 ? -12.958 -11.699 9.900 1.00 85.56 96 GLU A N 1
ATOM 791 C CA . GLU A 1 96 ? -12.331 -12.557 8.888 1.00 85.56 96 GLU A CA 1
ATOM 792 C C . GLU A 1 96 ? -12.097 -11.837 7.553 1.00 85.56 96 GLU A C 1
ATOM 794 O O . GLU A 1 96 ? -11.052 -12.009 6.922 1.00 85.56 96 GLU A O 1
ATOM 799 N N . ASP A 1 97 ? -13.031 -10.987 7.128 1.00 85.50 97 ASP A N 1
ATOM 800 C CA . ASP A 1 97 ? -12.919 -10.253 5.866 1.00 85.50 97 ASP A CA 1
ATOM 801 C C . ASP A 1 97 ? -11.792 -9.225 5.914 1.00 85.50 97 ASP A C 1
ATOM 803 O O . ASP A 1 97 ? -10.990 -9.115 4.985 1.00 85.50 97 ASP A O 1
ATOM 807 N N . TYR A 1 98 ? -11.690 -8.481 7.015 1.00 86.31 98 TYR A N 1
ATOM 808 C CA . TYR A 1 98 ? -10.599 -7.530 7.201 1.00 86.31 98 TYR A CA 1
ATOM 809 C C . TYR A 1 98 ? -9.251 -8.232 7.377 1.00 86.31 98 TYR A C 1
ATOM 811 O O . TYR A 1 98 ? -8.242 -7.715 6.900 1.00 86.31 98 TYR A O 1
ATOM 819 N N . MET A 1 99 ? -9.218 -9.424 7.979 1.00 89.12 99 MET A N 1
ATOM 820 C CA . MET A 1 99 ? -8.010 -10.252 8.010 1.00 89.12 99 MET A CA 1
ATOM 821 C C . MET A 1 99 ? -7.577 -10.674 6.601 1.00 89.12 99 MET A C 1
ATOM 823 O O . MET A 1 99 ? -6.384 -10.621 6.293 1.00 89.12 99 MET A O 1
ATOM 827 N N . LYS A 1 100 ? -8.523 -11.018 5.713 1.00 91.69 100 LYS A N 1
ATOM 828 C CA . LYS A 1 100 ? -8.229 -11.287 4.293 1.00 91.69 100 LYS A CA 1
ATOM 829 C C . LYS A 1 100 ? -7.684 -10.042 3.591 1.00 91.69 100 LYS A C 1
ATOM 831 O O . LYS A 1 100 ? -6.676 -10.150 2.894 1.00 91.69 100 LYS A O 1
ATOM 836 N N . VAL A 1 101 ? -8.288 -8.866 3.808 1.00 91.81 101 VAL A N 1
ATOM 837 C CA . VAL A 1 101 ? -7.770 -7.586 3.283 1.00 91.81 101 VAL A CA 1
ATOM 838 C C . VAL A 1 101 ? -6.329 -7.367 3.737 1.00 91.81 101 VAL A C 1
ATOM 840 O O . VAL A 1 101 ? -5.455 -7.177 2.894 1.00 91.81 101 VAL A O 1
ATOM 843 N N . LEU A 1 102 ? -6.060 -7.461 5.043 1.00 93.06 102 LEU A N 1
ATOM 844 C CA . LEU A 1 102 ? -4.721 -7.283 5.607 1.00 93.06 102 LEU A CA 1
ATOM 845 C C . LEU A 1 102 ? -3.711 -8.250 4.980 1.00 93.06 102 LEU A C 1
ATOM 847 O O . LEU A 1 102 ? -2.670 -7.818 4.488 1.00 93.06 102 LEU A O 1
ATOM 851 N N . ALA A 1 103 ? -4.052 -9.536 4.886 1.00 94.19 103 ALA A N 1
ATOM 852 C CA . ALA A 1 103 ? -3.187 -10.548 4.286 1.00 94.19 103 ALA A CA 1
ATOM 853 C C . ALA A 1 103 ? -2.885 -10.292 2.798 1.00 94.19 103 ALA A C 1
ATOM 855 O O . ALA A 1 103 ? -1.782 -10.579 2.326 1.00 94.19 103 ALA A O 1
ATOM 856 N N . ILE A 1 104 ? -3.850 -9.775 2.031 1.00 94.88 104 ILE A N 1
ATOM 857 C CA . ILE A 1 104 ? -3.631 -9.399 0.629 1.00 94.88 104 ILE A CA 1
ATOM 858 C C . ILE A 1 104 ? -2.736 -8.155 0.552 1.00 94.88 104 ILE A C 1
ATOM 860 O O . ILE A 1 104 ? -1.723 -8.176 -0.144 1.00 94.88 104 ILE A O 1
ATOM 864 N N . THR A 1 105 ? -3.048 -7.106 1.317 1.00 94.56 105 THR A N 1
ATOM 865 C CA . THR A 1 105 ? -2.255 -5.865 1.319 1.00 94.56 105 THR A CA 1
ATOM 866 C C . THR A 1 105 ? -0.813 -6.084 1.775 1.00 94.56 105 THR A C 1
ATOM 868 O O . THR A 1 105 ? 0.096 -5.455 1.239 1.00 94.56 105 THR A O 1
ATOM 871 N N . TRP A 1 106 ? -0.572 -7.018 2.699 1.00 94.81 106 TRP A N 1
ATOM 872 C CA . TRP A 1 106 ? 0.772 -7.376 3.151 1.00 94.81 106 TRP A CA 1
ATOM 873 C C . TRP A 1 106 ? 1.628 -7.965 2.025 1.00 94.81 106 TRP A C 1
ATOM 875 O O . TRP A 1 106 ? 2.793 -7.596 1.849 1.00 94.81 106 TRP A O 1
ATOM 885 N N . ARG A 1 107 ? 1.039 -8.870 1.232 1.00 95.88 107 ARG A N 1
ATOM 886 C CA . ARG A 1 107 ? 1.699 -9.450 0.054 1.00 95.88 107 ARG A CA 1
ATOM 887 C C . ARG A 1 107 ? 2.006 -8.370 -0.979 1.00 95.88 107 ARG A C 1
ATOM 889 O O . ARG A 1 107 ? 3.159 -8.234 -1.379 1.00 95.88 107 ARG A O 1
ATOM 896 N N . MET A 1 108 ? 1.026 -7.511 -1.269 1.00 96.25 108 MET A N 1
ATOM 897 C CA . MET A 1 108 ? 1.206 -6.351 -2.150 1.00 96.25 108 MET A CA 1
ATOM 898 C C . MET A 1 108 ? 2.342 -5.431 -1.683 1.00 96.25 108 MET A C 1
ATOM 900 O O . MET A 1 108 ? 3.134 -4.967 -2.500 1.00 96.25 108 MET A O 1
ATOM 904 N N . ALA A 1 109 ? 2.452 -5.164 -0.376 1.00 94.62 109 ALA A N 1
ATOM 905 C CA . ALA A 1 109 ? 3.527 -4.341 0.182 1.00 94.62 109 ALA A CA 1
ATOM 906 C C . ALA A 1 109 ? 4.908 -4.980 -0.044 1.00 94.62 109 ALA A C 1
ATOM 908 O O . ALA A 1 109 ? 5.849 -4.300 -0.452 1.00 94.62 109 ALA A O 1
ATOM 909 N N . SER A 1 110 ? 5.011 -6.296 0.141 1.00 93.69 110 SER A N 1
ATOM 910 C CA . SER A 1 110 ? 6.253 -7.041 -0.092 1.00 93.69 110 SER A CA 1
ATOM 911 C C . SER A 1 110 ? 6.653 -7.048 -1.574 1.00 93.69 110 SER A C 1
ATOM 913 O O . SER A 1 110 ? 7.829 -6.905 -1.909 1.00 93.69 110 SER A O 1
ATOM 915 N N . GLU A 1 111 ? 5.684 -7.199 -2.477 1.00 94.81 111 GLU A N 1
ATOM 916 C CA . GLU A 1 111 ? 5.903 -7.211 -3.927 1.00 94.81 111 GLU A CA 1
ATOM 917 C C . GLU A 1 111 ? 6.365 -5.841 -4.435 1.00 94.81 111 GLU A C 1
ATOM 919 O O . GLU A 1 111 ? 7.353 -5.756 -5.164 1.00 94.81 111 GLU A O 1
ATOM 924 N N . ILE A 1 112 ? 5.720 -4.748 -4.007 1.00 94.38 112 ILE A N 1
ATOM 925 C CA . ILE A 1 112 ? 6.103 -3.398 -4.446 1.00 94.38 112 ILE A CA 1
ATOM 926 C C . ILE A 1 112 ? 7.459 -2.955 -3.903 1.00 94.38 112 ILE A C 1
ATOM 928 O O . ILE A 1 112 ? 8.237 -2.358 -4.642 1.00 94.38 112 ILE A O 1
ATOM 932 N N . GLN A 1 113 ? 7.797 -3.306 -2.661 1.00 92.25 113 GLN A N 1
ATOM 933 C CA . GLN A 1 113 ? 9.132 -3.059 -2.110 1.00 92.25 113 GLN A CA 1
ATOM 934 C C . GLN A 1 113 ? 10.213 -3.782 -2.924 1.00 92.25 113 GLN A C 1
ATOM 936 O O . GLN A 1 113 ? 11.235 -3.189 -3.274 1.00 92.25 113 GLN A O 1
ATOM 941 N N . GLN A 1 114 ? 9.967 -5.038 -3.309 1.00 91.00 114 GLN A N 1
ATOM 942 C CA . GLN A 1 114 ? 10.873 -5.768 -4.193 1.00 91.00 114 GLN A CA 1
ATOM 943 C C . GLN A 1 114 ? 10.961 -5.123 -5.578 1.00 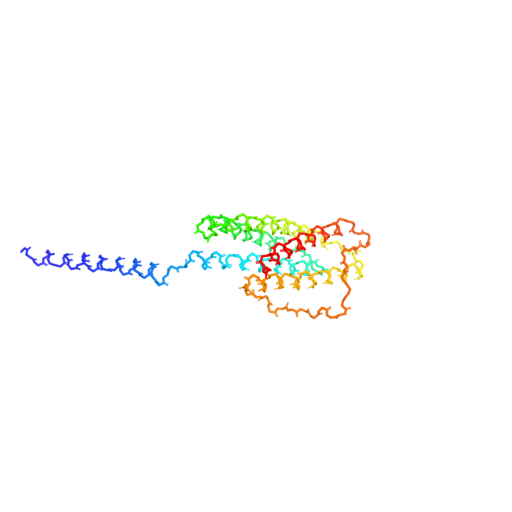91.00 114 GLN A C 1
ATOM 945 O O . GLN A 1 114 ? 12.070 -5.006 -6.103 1.00 91.00 114 GLN A O 1
ATOM 950 N N . MET A 1 115 ? 9.843 -4.665 -6.156 1.00 91.88 115 MET A N 1
ATOM 951 C CA . MET A 1 115 ? 9.854 -3.930 -7.426 1.00 91.88 115 MET A CA 1
ATOM 952 C C . MET A 1 115 ? 10.723 -2.672 -7.334 1.00 91.88 115 MET A C 1
ATOM 954 O O . MET A 1 115 ? 11.542 -2.456 -8.221 1.00 91.88 115 MET A O 1
ATOM 958 N N . ILE A 1 116 ? 10.619 -1.893 -6.250 1.00 90.56 116 ILE A N 1
ATOM 959 C CA . ILE A 1 116 ? 11.419 -0.675 -6.030 1.00 90.56 116 ILE A CA 1
ATOM 960 C C . ILE A 1 116 ? 12.920 -0.999 -5.998 1.00 90.56 116 ILE A C 1
ATOM 962 O O . ILE A 1 116 ? 13.713 -0.337 -6.665 1.00 90.56 116 ILE A O 1
ATOM 966 N N . ILE A 1 117 ? 13.325 -2.048 -5.277 1.00 86.19 117 ILE A N 1
ATOM 967 C CA . ILE A 1 117 ? 14.738 -2.460 -5.200 1.00 86.19 117 ILE A CA 1
ATOM 968 C C . ILE A 1 117 ? 15.250 -2.915 -6.575 1.00 86.19 117 ILE A C 1
ATOM 970 O O . ILE A 1 117 ? 16.358 -2.562 -6.987 1.00 86.19 117 ILE A O 1
ATOM 974 N N . HIS A 1 118 ? 14.434 -3.672 -7.315 1.00 83.06 118 HIS A N 1
ATOM 975 C CA . HIS A 1 118 ? 14.787 -4.144 -8.654 1.00 83.06 118 HIS A CA 1
ATOM 976 C C . HIS A 1 118 ? 14.697 -3.042 -9.707 1.00 83.06 118 HIS A C 1
ATOM 978 O O . HIS A 1 118 ? 15.318 -3.171 -10.761 1.00 83.06 118 HIS A O 1
ATOM 984 N N . ALA A 1 119 ? 13.991 -1.937 -9.444 1.00 78.62 119 ALA A N 1
ATOM 985 C CA . ALA A 1 119 ? 13.825 -0.836 -10.385 1.00 78.62 119 ALA A CA 1
ATOM 986 C C . ALA A 1 119 ? 15.170 -0.212 -10.809 1.00 78.62 119 ALA A C 1
ATOM 988 O O . ALA A 1 119 ? 15.273 0.287 -11.925 1.00 78.62 119 ALA A O 1
ATOM 989 N N . ARG A 1 120 ? 16.215 -0.376 -9.984 1.00 69.31 120 ARG A N 1
ATOM 990 C CA . ARG A 1 120 ? 17.603 0.103 -10.132 1.00 69.31 120 ARG A CA 1
ATOM 991 C C . ARG A 1 120 ? 18.328 -0.254 -11.446 1.00 69.31 120 ARG A C 1
ATOM 993 O O . ARG A 1 120 ? 19.438 0.232 -11.672 1.00 69.31 120 ARG A O 1
ATOM 1000 N N . ASN A 1 121 ? 17.778 -1.101 -12.315 1.00 63.78 121 ASN A N 1
ATOM 1001 C CA . ASN A 1 121 ? 18.516 -1.621 -13.465 1.00 63.78 121 ASN A CA 1
ATOM 1002 C C . ASN A 1 121 ? 18.754 -0.540 -14.549 1.00 63.78 121 ASN A C 1
ATOM 1004 O O . ASN A 1 121 ? 17.903 -0.286 -15.399 1.00 63.78 121 ASN A O 1
ATOM 1008 N N . ARG A 1 122 ? 19.951 0.075 -14.544 1.00 52.75 122 ARG A N 1
ATOM 1009 C CA . ARG A 1 122 ? 20.400 1.161 -15.455 1.00 52.75 122 ARG A CA 1
ATOM 1010 C C . ARG A 1 122 ? 20.453 0.788 -16.948 1.00 52.75 122 ARG A C 1
ATOM 1012 O O . ARG A 1 122 ? 20.841 1.614 -17.765 1.00 52.75 122 ARG A O 1
ATOM 1019 N N . ARG A 1 123 ? 20.103 -0.450 -17.304 1.00 55.97 123 ARG A N 1
ATOM 1020 C CA . ARG A 1 123 ? 20.058 -0.962 -18.683 1.00 55.97 123 ARG A CA 1
ATOM 1021 C C . ARG A 1 123 ? 18.639 -1.092 -19.241 1.00 55.97 123 ARG A C 1
ATOM 1023 O O . ARG A 1 123 ? 18.468 -1.706 -20.289 1.00 55.97 123 ARG A O 1
ATOM 1030 N N . ARG A 1 124 ? 17.613 -0.559 -18.570 1.00 69.00 124 ARG A N 1
ATOM 1031 C CA . ARG A 1 124 ? 16.268 -0.557 -19.157 1.00 69.00 124 ARG A CA 1
ATOM 1032 C C . ARG A 1 124 ? 16.198 0.408 -20.327 1.00 69.00 124 ARG A C 1
ATOM 1034 O O . ARG A 1 124 ? 16.470 1.595 -20.175 1.00 69.00 124 ARG A O 1
ATOM 1041 N N . GLY A 1 125 ? 15.804 -0.123 -21.481 1.00 69.44 125 GLY A N 1
ATOM 1042 C CA . GLY A 1 125 ? 15.381 0.695 -22.610 1.00 69.44 125 GLY A CA 1
ATOM 1043 C C . GLY A 1 125 ? 14.160 1.542 -22.243 1.00 69.44 125 GLY A C 1
ATOM 1044 O O . GLY A 1 125 ? 13.423 1.217 -21.307 1.00 69.44 125 GLY A O 1
ATOM 1045 N N . ALA A 1 126 ? 13.936 2.621 -22.997 1.00 78.06 126 ALA A N 1
ATOM 1046 C CA . ALA A 1 126 ? 12.805 3.531 -22.800 1.00 78.06 126 ALA A CA 1
ATOM 1047 C C . ALA A 1 126 ? 11.448 2.796 -22.768 1.00 78.06 126 ALA A C 1
ATOM 1049 O O . ALA A 1 126 ? 10.573 3.144 -21.979 1.00 78.06 126 ALA A O 1
ATOM 1050 N N . GLU A 1 127 ? 11.314 1.714 -23.538 1.00 80.00 127 GLU A N 1
ATOM 1051 C CA . GLU A 1 127 ? 10.098 0.898 -23.595 1.00 80.00 127 GLU A CA 1
ATOM 1052 C C . GLU A 1 127 ? 9.754 0.233 -22.252 1.00 80.00 127 GLU A C 1
ATOM 1054 O O . GLU A 1 127 ? 8.632 0.340 -21.759 1.00 80.00 127 GLU A O 1
ATOM 1059 N N . ALA A 1 128 ? 10.736 -0.387 -21.590 1.00 80.88 128 ALA A N 1
ATOM 1060 C CA . ALA A 1 128 ? 10.537 -1.037 -20.293 1.00 80.88 128 ALA A CA 1
ATOM 1061 C C . ALA A 1 128 ? 10.090 -0.039 -19.212 1.00 80.88 128 ALA A C 1
ATOM 1063 O O . ALA A 1 128 ? 9.279 -0.361 -18.341 1.00 80.88 128 ALA A O 1
ATOM 1064 N N . ARG A 1 129 ? 10.601 1.193 -19.288 1.00 84.19 129 ARG A N 1
ATOM 1065 C CA . ARG A 1 129 ? 10.194 2.284 -18.406 1.00 84.19 129 ARG A CA 1
ATOM 1066 C C . ARG A 1 129 ? 8.751 2.712 -18.671 1.00 84.19 129 ARG A C 1
ATOM 1068 O O . ARG A 1 129 ? 7.983 2.803 -17.719 1.00 84.19 129 ARG A O 1
ATOM 1075 N N . HIS A 1 130 ? 8.357 2.894 -19.930 1.00 86.06 130 HIS A N 1
ATOM 1076 C CA . HIS A 1 130 ? 6.978 3.242 -20.284 1.00 86.06 130 HIS A CA 1
ATOM 1077 C C . HIS A 1 130 ? 5.962 2.160 -19.900 1.00 86.06 130 HIS A C 1
ATOM 1079 O O . HIS A 1 130 ? 4.855 2.479 -19.464 1.00 86.06 130 HIS A O 1
ATOM 1085 N N . VAL A 1 131 ? 6.316 0.878 -20.019 1.00 87.94 131 VAL A N 1
ATOM 1086 C CA . VAL A 1 131 ? 5.476 -0.223 -19.518 1.00 87.94 131 VAL A CA 1
ATOM 1087 C C . VAL A 1 131 ? 5.283 -0.111 -18.003 1.00 87.94 131 VAL A C 1
ATOM 1089 O O . VAL A 1 131 ? 4.155 -0.220 -17.520 1.00 87.94 131 VAL A O 1
ATOM 1092 N N . MET A 1 132 ? 6.351 0.169 -17.250 1.00 88.38 132 MET A N 1
ATOM 1093 C CA . MET A 1 132 ? 6.271 0.313 -15.795 1.00 88.38 132 MET A CA 1
ATOM 1094 C C . MET A 1 132 ? 5.477 1.558 -15.368 1.00 88.38 132 MET A C 1
ATOM 1096 O O . MET A 1 132 ? 4.671 1.472 -14.447 1.00 88.38 132 MET A O 1
ATOM 1100 N N . GLU A 1 133 ? 5.630 2.688 -16.062 1.00 88.94 133 GLU A N 1
ATOM 1101 C CA . GLU A 1 133 ? 4.832 3.902 -15.830 1.00 88.94 133 GLU A CA 1
ATOM 1102 C C . GLU A 1 133 ? 3.335 3.639 -16.055 1.00 88.94 133 GLU A C 1
ATOM 1104 O O . GLU A 1 133 ? 2.514 3.946 -15.188 1.00 88.94 133 GLU A O 1
ATOM 1109 N N . ARG A 1 134 ? 2.971 2.989 -17.172 1.00 88.44 134 ARG A N 1
ATOM 1110 C CA . ARG A 1 134 ? 1.580 2.587 -17.449 1.00 88.44 134 ARG A CA 1
ATOM 1111 C C . ARG A 1 134 ? 1.041 1.655 -16.370 1.00 88.44 134 ARG A C 1
ATOM 1113 O O . ARG A 1 134 ? -0.068 1.859 -15.877 1.00 88.44 134 ARG A O 1
ATOM 1120 N N . TYR A 1 135 ? 1.824 0.652 -15.977 1.00 90.81 135 TYR A N 1
ATOM 1121 C CA . TYR A 1 135 ? 1.459 -0.263 -14.900 1.00 90.81 135 TYR A CA 1
ATOM 1122 C C . TYR A 1 135 ? 1.183 0.476 -13.582 1.00 90.81 135 TYR A C 1
ATOM 1124 O O . TYR A 1 135 ? 0.164 0.210 -12.939 1.00 90.81 135 TYR A O 1
ATOM 1132 N N . ILE A 1 136 ? 2.046 1.424 -13.201 1.00 91.75 136 ILE A N 1
ATOM 1133 C CA . ILE A 1 136 ? 1.891 2.233 -11.985 1.00 91.75 136 ILE A CA 1
ATOM 1134 C C . ILE A 1 136 ? 0.577 3.015 -12.033 1.00 91.75 136 ILE A C 1
ATOM 1136 O O . ILE A 1 136 ? -0.186 2.965 -11.072 1.00 91.75 136 ILE A O 1
ATOM 1140 N N . TYR A 1 137 ? 0.269 3.676 -13.152 1.00 89.44 137 TYR A N 1
ATOM 1141 C CA . TYR A 1 137 ? -0.952 4.479 -13.283 1.00 89.44 137 TYR A CA 1
ATOM 1142 C C . TYR A 1 137 ? -2.229 3.642 -13.205 1.00 89.44 137 TYR A C 1
ATOM 1144 O O . TYR A 1 137 ? -3.169 4.021 -12.509 1.00 89.44 137 TYR A O 1
ATOM 1152 N N . TYR A 1 138 ? -2.261 2.481 -13.863 1.00 88.62 138 TYR A N 1
ATOM 1153 C CA . TYR A 1 138 ? -3.395 1.563 -13.747 1.00 88.62 138 TYR A CA 1
ATOM 1154 C C . TYR A 1 138 ? -3.575 1.036 -12.329 1.00 88.62 138 TYR A C 1
ATOM 1156 O O . TYR A 1 138 ? -4.695 0.956 -11.828 1.00 88.62 138 TYR A O 1
ATOM 1164 N N . THR A 1 139 ? -2.470 0.688 -11.678 1.00 92.00 139 THR A N 1
ATOM 1165 C CA . THR A 1 139 ? -2.479 0.190 -10.303 1.00 92.00 139 THR A CA 1
AT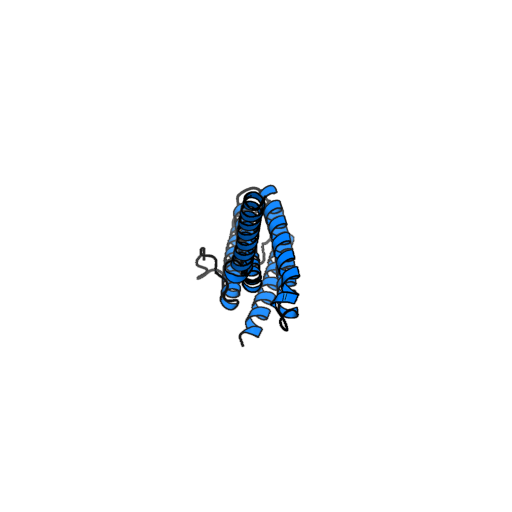OM 1166 C C . THR A 1 139 ? -3.005 1.255 -9.340 1.00 92.00 139 THR A C 1
ATOM 1168 O O . THR A 1 139 ? -3.866 0.966 -8.511 1.00 92.00 139 THR A O 1
ATOM 1171 N N . ASP A 1 140 ? -2.547 2.497 -9.498 1.00 91.69 140 ASP A N 1
ATOM 1172 C CA . ASP A 1 140 ? -2.996 3.653 -8.720 1.00 91.69 140 ASP A CA 1
ATOM 1173 C C . ASP A 1 140 ? -4.497 3.928 -8.913 1.00 91.69 140 ASP A C 1
ATOM 1175 O O . ASP A 1 140 ? -5.235 4.163 -7.954 1.00 91.69 140 ASP A O 1
ATOM 1179 N N . TYR A 1 141 ? -4.980 3.813 -10.152 1.00 89.44 141 TYR A N 1
ATOM 1180 C CA . TYR A 1 141 ? -6.397 3.945 -10.475 1.00 89.44 141 TYR A CA 1
ATOM 1181 C C . TYR A 1 141 ? -7.253 2.866 -9.795 1.00 89.44 141 TYR A C 1
ATOM 1183 O O . TYR A 1 141 ? -8.253 3.185 -9.150 1.00 89.44 141 TYR A O 1
ATOM 1191 N N . VAL A 1 142 ? -6.853 1.594 -9.885 1.00 90.50 142 VAL A N 1
ATOM 1192 C CA . VAL A 1 142 ? -7.600 0.487 -9.266 1.00 90.50 142 VAL A CA 1
ATOM 1193 C C . VAL A 1 142 ? -7.594 0.599 -7.738 1.00 90.50 142 VAL A C 1
ATOM 1195 O O . VAL A 1 142 ? -8.627 0.360 -7.115 1.00 90.50 142 VAL A O 1
ATOM 1198 N N . LEU A 1 143 ? -6.489 1.025 -7.117 1.00 92.31 143 LEU A N 1
ATOM 1199 C CA . LEU A 1 143 ? -6.456 1.308 -5.676 1.00 92.31 143 LEU A CA 1
ATOM 1200 C C . LEU A 1 143 ? -7.475 2.385 -5.281 1.00 92.31 143 LEU A C 1
ATOM 1202 O O . LEU A 1 143 ? -8.221 2.188 -4.321 1.00 92.31 143 LEU A O 1
ATOM 1206 N N . ASN A 1 144 ? -7.572 3.473 -6.051 1.00 90.88 144 ASN A N 1
ATOM 1207 C CA . ASN A 1 144 ? -8.568 4.518 -5.812 1.00 90.88 144 ASN A CA 1
ATOM 1208 C C . ASN A 1 144 ? -10.011 3.998 -5.951 1.00 90.88 144 ASN A C 1
ATOM 1210 O O . ASN A 1 144 ? -10.866 4.380 -5.150 1.00 90.88 144 ASN A O 1
ATOM 1214 N N . LEU A 1 145 ? -10.287 3.105 -6.911 1.00 89.31 145 LEU A N 1
ATOM 1215 C CA . LEU A 1 145 ? -11.595 2.440 -7.027 1.00 89.31 145 LEU A CA 1
ATOM 1216 C C . LEU A 1 145 ? -11.907 1.578 -5.796 1.00 89.31 145 LEU A C 1
ATOM 1218 O O . LEU A 1 145 ? -13.020 1.614 -5.277 1.00 89.31 145 LEU A O 1
ATOM 1222 N N . ILE A 1 146 ? -10.927 0.825 -5.290 1.00 90.44 146 ILE A N 1
ATOM 1223 C CA . ILE A 1 146 ? -11.093 0.021 -4.071 1.00 90.44 146 ILE A CA 1
ATOM 1224 C C . ILE A 1 146 ? -11.375 0.922 -2.864 1.00 90.44 146 ILE A C 1
ATOM 1226 O O . ILE A 1 146 ? -12.285 0.643 -2.082 1.00 90.44 146 ILE A O 1
ATOM 1230 N N . GLN A 1 147 ? -10.636 2.025 -2.723 1.00 89.31 147 GLN A N 1
ATOM 1231 C CA . GLN A 1 147 ? -10.878 3.004 -1.664 1.00 89.31 147 GLN A CA 1
ATOM 1232 C C . GLN A 1 147 ? -12.270 3.631 -1.762 1.00 89.31 147 GLN A C 1
ATOM 1234 O O . GLN A 1 147 ? -12.917 3.814 -0.733 1.00 89.31 147 GLN A O 1
ATOM 1239 N N . GLU A 1 148 ? -12.745 3.932 -2.971 1.00 88.69 148 GLU A N 1
ATOM 1240 C CA . GLU A 1 148 ? -14.094 4.447 -3.209 1.00 88.69 148 GLU A CA 1
ATOM 1241 C C . GLU A 1 148 ? -15.170 3.475 -2.737 1.00 88.69 148 GLU A C 1
ATOM 1243 O O . GLU A 1 148 ? -16.049 3.875 -1.970 1.00 88.69 148 GLU A O 1
ATOM 1248 N N . MET A 1 149 ? -15.062 2.204 -3.135 1.00 87.19 149 MET A N 1
ATOM 1249 C CA . MET A 1 149 ? -15.981 1.157 -2.691 1.00 87.19 149 MET A CA 1
ATOM 1250 C C . MET A 1 149 ? -15.970 1.046 -1.164 1.00 87.19 149 MET A C 1
ATOM 1252 O O . MET A 1 149 ? -17.023 1.008 -0.544 1.00 87.19 149 MET A O 1
ATOM 1256 N N . LEU A 1 150 ? -14.796 1.121 -0.530 1.00 84.94 150 LEU A N 1
ATOM 1257 C CA . LEU A 1 150 ? -14.649 1.108 0.931 1.00 84.94 150 LEU A CA 1
ATOM 1258 C C . LEU A 1 150 ? -15.056 2.421 1.634 1.00 84.94 150 LEU A C 1
ATOM 1260 O O . LEU A 1 150 ? -14.921 2.525 2.857 1.00 84.94 150 LEU A O 1
ATOM 1264 N N . HIS A 1 151 ? -15.540 3.427 0.898 1.00 84.88 151 HIS A N 1
ATOM 1265 C CA . HIS A 1 151 ? -15.837 4.775 1.391 1.00 84.88 151 HIS A CA 1
ATOM 1266 C C . HIS A 1 151 ? -14.659 5.420 2.141 1.00 84.88 151 HIS A C 1
ATOM 1268 O O . HIS A 1 151 ? -14.834 6.107 3.153 1.00 84.88 151 HIS A O 1
ATOM 1274 N N . LEU A 1 152 ? -13.438 5.173 1.680 1.00 84.50 152 LEU A N 1
ATOM 1275 C CA . LEU A 1 152 ? -12.222 5.801 2.181 1.00 84.50 152 LEU A CA 1
ATOM 1276 C C . LEU A 1 152 ? -11.901 7.047 1.353 1.00 84.50 152 LEU A C 1
ATOM 1278 O O . LEU A 1 152 ? -12.331 7.200 0.209 1.00 84.50 152 LEU A O 1
ATOM 1282 N N . LYS A 1 153 ? -11.134 7.968 1.938 1.00 82.56 153 LYS A N 1
ATOM 1283 C CA . LYS A 1 153 ? -10.667 9.155 1.219 1.00 82.56 153 LYS A CA 1
ATOM 1284 C C . LYS A 1 153 ? -9.724 8.732 0.089 1.00 82.56 153 LYS A C 1
ATOM 1286 O O . LYS A 1 153 ? -8.689 8.128 0.364 1.00 82.56 153 LYS A O 1
ATOM 1291 N N . LYS A 1 154 ? -10.074 9.091 -1.146 1.00 78.88 154 LYS A N 1
ATOM 1292 C CA . LYS A 1 154 ? -9.251 8.857 -2.341 1.00 78.88 154 LYS A CA 1
ATOM 1293 C C . LYS A 1 154 ? -8.007 9.744 -2.356 1.00 78.88 154 LYS A C 1
ATOM 1295 O O . LYS A 1 154 ? -7.997 10.829 -1.758 1.00 78.88 154 LYS A O 1
ATOM 1300 N N . GLU A 1 155 ? -6.999 9.320 -3.105 1.00 76.38 155 GLU A N 1
ATOM 1301 C CA . GLU A 1 155 ? -5.884 10.183 -3.472 1.00 76.38 155 GLU A CA 1
ATOM 1302 C C . GLU A 1 155 ? -6.292 11.182 -4.559 1.00 76.38 155 GLU A C 1
ATOM 1304 O O . GLU A 1 155 ? -7.049 10.877 -5.478 1.00 76.38 155 GLU A O 1
ATOM 1309 N N . LYS A 1 156 ? -5.803 12.42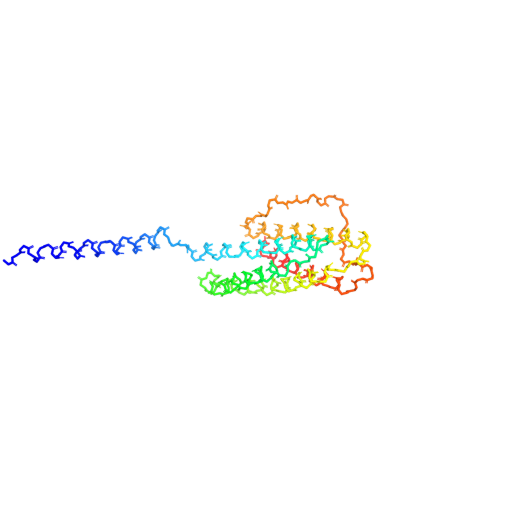3 -4.448 1.00 64.50 156 LYS A N 1
ATOM 1310 C CA . LYS A 1 156 ? -6.206 13.513 -5.359 1.00 64.50 156 LYS A CA 1
ATOM 1311 C C . LYS A 1 156 ? -5.485 13.472 -6.709 1.00 64.50 156 LYS A C 1
ATOM 1313 O O . LYS A 1 156 ? -5.931 14.117 -7.653 1.00 64.50 156 LYS A O 1
ATOM 1318 N N . ARG A 1 157 ? -4.354 12.765 -6.808 1.00 61.91 157 ARG A N 1
ATOM 1319 C CA . ARG A 1 157 ? -3.572 12.659 -8.047 1.00 61.91 157 ARG A CA 1
ATOM 1320 C C . ARG A 1 157 ? -4.031 11.455 -8.860 1.00 61.91 157 ARG A C 1
ATOM 1322 O O . ARG A 1 157 ? -3.422 10.402 -8.783 1.00 61.91 157 ARG A O 1
ATOM 1329 N N . ILE A 1 158 ? -5.062 11.642 -9.675 1.00 59.88 158 ILE A N 1
ATOM 1330 C CA . ILE A 1 158 ? -5.460 10.652 -10.679 1.00 59.88 158 ILE A CA 1
ATOM 1331 C C . ILE A 1 158 ? -4.901 11.121 -12.024 1.00 59.88 158 ILE A C 1
ATOM 1333 O O . ILE A 1 158 ? -5.313 12.158 -12.545 1.00 59.88 158 ILE A O 1
ATOM 1337 N N . LYS A 1 159 ? -3.925 10.392 -12.575 1.00 64.44 159 LYS A N 1
ATOM 1338 C CA . LYS A 1 159 ? -3.481 10.599 -13.963 1.00 64.44 159 LYS A CA 1
ATOM 1339 C C . LYS A 1 159 ? -4.523 9.979 -14.901 1.00 64.44 159 LYS A C 1
ATOM 1341 O O . LYS A 1 159 ? -5.071 8.921 -14.602 1.00 64.44 159 LYS A O 1
ATOM 1346 N N . ASN A 1 160 ? -4.829 10.652 -16.011 1.00 58.53 160 ASN A N 1
ATOM 1347 C CA . ASN A 1 160 ? -5.833 10.172 -16.961 1.00 58.53 160 ASN A CA 1
ATOM 1348 C C . ASN A 1 160 ? -5.349 8.869 -17.615 1.00 58.53 160 ASN A C 1
ATOM 1350 O O . ASN A 1 160 ? -4.325 8.878 -18.289 1.00 58.53 160 ASN A O 1
ATOM 1354 N N . ILE A 1 161 ? -6.080 7.773 -17.407 1.00 64.75 161 ILE A N 1
ATOM 1355 C CA . ILE A 1 161 ? -5.787 6.443 -17.967 1.00 64.75 161 ILE A CA 1
ATOM 1356 C C . ILE A 1 161 ? -6.415 6.212 -19.353 1.00 64.75 161 ILE A C 1
ATOM 1358 O O . ILE A 1 161 ? -6.222 5.148 -19.941 1.00 64.75 161 ILE A O 1
ATOM 1362 N N . SER A 1 162 ? -7.186 7.173 -19.877 1.00 55.69 162 SER A N 1
ATOM 1363 C CA . SER A 1 162 ? -7.899 7.031 -21.152 1.00 55.69 162 SER A CA 1
ATOM 1364 C C . SER A 1 162 ? -6.933 6.733 -22.304 1.00 55.69 162 SER A C 1
ATOM 1366 O O . SER A 1 162 ? -5.997 7.492 -22.550 1.00 55.69 162 SER A O 1
ATOM 1368 N N . GLY A 1 163 ? -7.156 5.612 -22.996 1.00 57.31 163 GLY A N 1
ATOM 1369 C CA . GLY A 1 163 ? -6.351 5.172 -24.140 1.00 57.31 163 GLY A CA 1
ATOM 1370 C C . GLY A 1 163 ? -5.050 4.435 -23.799 1.00 57.31 163 GLY A C 1
ATOM 1371 O O . GLY A 1 163 ? -4.347 4.019 -24.719 1.00 57.31 163 GLY A O 1
ATOM 1372 N N . MET A 1 164 ? -4.712 4.229 -22.520 1.00 67.69 164 MET A N 1
ATOM 1373 C CA . MET A 1 164 ? -3.582 3.361 -22.180 1.00 67.69 164 MET A CA 1
ATOM 1374 C C . MET A 1 164 ? -3.931 1.890 -22.455 1.00 67.69 164 MET A C 1
ATOM 1376 O O . MET A 1 164 ? -5.087 1.476 -22.413 1.00 67.69 164 MET A O 1
ATOM 1380 N N . GLN A 1 165 ? -2.914 1.085 -22.749 1.00 68.44 165 GLN A N 1
ATOM 1381 C CA . GLN A 1 165 ? -3.027 -0.371 -22.725 1.00 68.44 165 GLN A CA 1
ATOM 1382 C C . GLN A 1 165 ? -2.334 -0.884 -21.476 1.00 68.44 165 GLN A C 1
ATOM 1384 O O . GLN A 1 165 ? -1.193 -0.510 -21.185 1.00 68.44 165 GLN A O 1
ATOM 1389 N N . TYR A 1 166 ? -3.044 -1.716 -20.728 1.00 71.06 166 TYR A N 1
ATOM 1390 C CA . TYR A 1 166 ? -2.526 -2.293 -19.507 1.00 71.06 166 TYR A CA 1
ATOM 1391 C C . TYR A 1 166 ? -1.587 -3.459 -19.819 1.00 71.06 166 TYR A C 1
ATOM 1393 O O . TYR A 1 166 ? -1.980 -4.431 -20.462 1.00 71.06 166 TYR A O 1
ATOM 1401 N N . GLN A 1 167 ? -0.343 -3.360 -19.352 1.00 75.56 167 GLN A N 1
ATOM 1402 C CA . GLN A 1 167 ? 0.711 -4.326 -19.639 1.00 75.56 167 GLN A C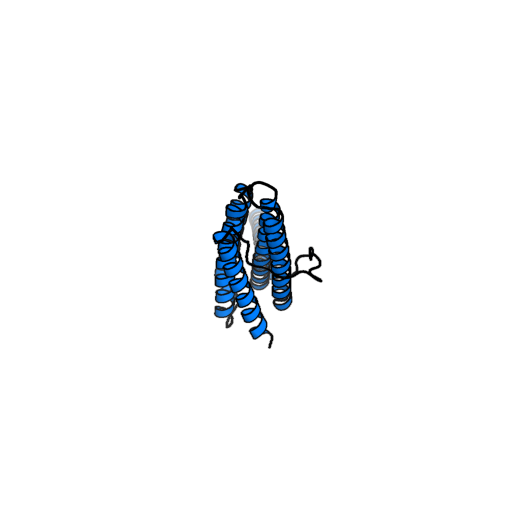A 1
ATOM 1403 C C . GLN A 1 167 ? 1.478 -4.662 -18.356 1.00 75.56 167 GLN A C 1
ATOM 1405 O O . GLN A 1 167 ? 1.847 -3.776 -17.588 1.00 75.56 167 GLN A O 1
ATOM 1410 N N . ARG A 1 168 ? 1.691 -5.962 -18.117 1.00 77.69 168 ARG A N 1
ATOM 1411 C CA . ARG A 1 168 ? 2.369 -6.510 -16.922 1.00 77.69 168 ARG A CA 1
ATOM 1412 C C . ARG A 1 168 ? 3.692 -7.209 -17.241 1.00 77.69 168 ARG A C 1
ATOM 1414 O O . ARG A 1 168 ? 4.336 -7.747 -16.349 1.00 77.69 168 ARG A O 1
ATOM 1421 N N . TYR A 1 169 ? 4.063 -7.242 -18.517 1.00 81.12 169 TYR A N 1
ATOM 1422 C CA . TYR A 1 169 ? 5.230 -7.957 -19.012 1.00 81.12 169 TYR A CA 1
ATOM 1423 C C . TYR A 1 169 ? 6.222 -6.983 -19.631 1.00 81.12 169 TYR A C 1
ATOM 1425 O O . TYR A 1 169 ? 5.857 -6.183 -20.495 1.00 81.12 169 TYR A O 1
ATOM 1433 N N . ILE A 1 170 ? 7.468 -7.090 -19.185 1.00 80.00 170 ILE A N 1
ATOM 1434 C CA . ILE A 1 170 ? 8.615 -6.343 -19.677 1.00 80.00 170 ILE A CA 1
ATOM 1435 C C . ILE A 1 170 ? 9.597 -7.354 -20.268 1.00 80.00 170 ILE A C 1
ATOM 1437 O O . ILE A 1 170 ? 10.118 -8.226 -19.565 1.00 80.00 170 ILE A O 1
ATOM 1441 N N . GLU A 1 171 ? 9.858 -7.221 -21.565 1.00 75.62 171 GLU A N 1
ATOM 1442 C CA . GLU A 1 171 ? 10.822 -8.056 -22.273 1.00 75.62 171 GLU A CA 1
ATOM 1443 C C . GLU A 1 171 ? 12.226 -7.905 -21.662 1.00 75.62 171 GLU A C 1
ATOM 1445 O O . GLU A 1 171 ? 12.670 -6.803 -21.336 1.00 75.62 171 GLU A O 1
ATOM 1450 N N . GLY A 1 172 ? 12.915 -9.029 -21.445 1.00 76.94 172 GLY A N 1
ATOM 1451 C CA . GLY A 1 172 ? 14.248 -9.055 -20.830 1.00 76.94 172 GLY A CA 1
ATOM 1452 C C . GLY A 1 172 ? 14.285 -8.881 -19.303 1.00 76.94 172 GLY A C 1
ATOM 1453 O O . GLY A 1 172 ? 15.358 -8.998 -18.716 1.00 76.94 172 GLY A O 1
ATOM 1454 N N . GLU A 1 173 ? 13.144 -8.666 -18.634 1.00 81.88 173 GLU A N 1
ATOM 1455 C CA . GLU A 1 173 ? 13.056 -8.471 -17.175 1.00 81.88 173 GLU A CA 1
ATOM 1456 C C . GLU A 1 173 ? 12.035 -9.448 -16.537 1.00 81.88 173 GLU A C 1
ATOM 1458 O O . GLU A 1 173 ? 10.972 -9.039 -16.047 1.00 81.88 173 GLU A O 1
ATOM 1463 N N . PRO A 1 174 ? 12.324 -10.768 -16.507 1.00 84.44 174 PRO A N 1
ATOM 1464 C CA . PRO A 1 174 ? 11.368 -11.788 -16.060 1.00 84.44 174 PRO A CA 1
ATOM 1465 C C . PRO A 1 174 ? 11.012 -11.662 -14.575 1.00 84.44 174 PRO A C 1
ATOM 1467 O O . PRO A 1 174 ? 9.869 -11.892 -14.183 1.00 84.44 174 PRO A O 1
ATOM 1470 N N . LYS A 1 175 ? 11.974 -11.258 -13.735 1.00 86.06 175 LYS A N 1
ATOM 1471 C CA . LYS A 1 175 ? 11.753 -11.093 -12.293 1.00 86.06 175 LYS A CA 1
ATOM 1472 C C . LYS A 1 175 ? 10.811 -9.927 -11.991 1.00 86.06 175 LYS A C 1
ATOM 1474 O O . LYS A 1 175 ? 9.929 -10.061 -11.150 1.00 86.06 175 LYS A O 1
ATOM 1479 N N . LEU A 1 176 ? 10.977 -8.808 -12.694 1.00 87.19 176 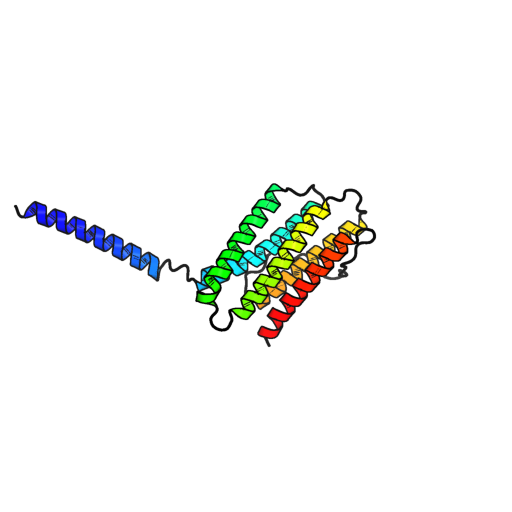LEU A N 1
ATOM 1480 C CA . LEU A 1 176 ? 10.119 -7.637 -12.539 1.00 87.19 176 LEU A CA 1
ATOM 1481 C C . LEU A 1 176 ? 8.710 -7.912 -13.073 1.00 87.19 176 LEU A C 1
ATOM 1483 O O . LEU A 1 176 ? 7.740 -7.638 -12.379 1.00 87.19 176 LEU A O 1
ATOM 1487 N N . SER A 1 177 ? 8.610 -8.546 -14.244 1.00 90.06 177 SER A N 1
ATOM 1488 C CA . SER A 1 177 ? 7.328 -8.968 -14.825 1.00 90.06 177 SER A CA 1
ATOM 1489 C C . SER A 1 177 ? 6.552 -9.894 -13.885 1.00 90.06 177 SER A C 1
ATOM 1491 O O . SER A 1 177 ? 5.348 -9.737 -13.700 1.00 90.06 177 SER A O 1
ATOM 1493 N N . ARG A 1 178 ? 7.249 -10.830 -13.228 1.00 91.81 178 ARG A N 1
ATOM 1494 C CA . ARG A 1 178 ? 6.648 -11.704 -12.218 1.00 91.81 178 ARG A CA 1
ATOM 1495 C C . ARG A 1 178 ? 6.100 -10.916 -11.024 1.00 91.81 178 ARG A C 1
ATOM 1497 O O . ARG A 1 178 ? 4.961 -11.149 -10.641 1.00 91.81 178 ARG A O 1
ATOM 1504 N N . LEU A 1 179 ? 6.875 -9.983 -10.466 1.00 92.75 179 LEU A N 1
ATOM 1505 C CA . LEU A 1 179 ? 6.435 -9.154 -9.334 1.00 92.75 179 LEU A CA 1
ATOM 1506 C C . LEU A 1 179 ? 5.237 -8.262 -9.698 1.00 92.75 179 LEU A C 1
ATOM 1508 O O . LEU A 1 179 ? 4.318 -8.108 -8.896 1.00 92.75 179 LEU A O 1
ATOM 1512 N N . MET A 1 180 ? 5.228 -7.701 -10.911 1.00 92.62 180 MET A N 1
ATOM 1513 C CA . MET A 1 180 ? 4.099 -6.923 -11.433 1.00 92.62 180 MET A CA 1
ATOM 1514 C C . MET A 1 180 ? 2.839 -7.783 -11.561 1.00 92.62 180 MET A C 1
ATOM 1516 O O . MET A 1 180 ? 1.745 -7.331 -11.224 1.00 92.62 180 MET A O 1
ATOM 1520 N N . ASP A 1 181 ? 2.970 -9.027 -12.027 1.00 93.44 181 ASP A N 1
ATOM 1521 C CA . ASP A 1 181 ? 1.831 -9.937 -12.131 1.00 93.44 181 ASP A CA 1
ATOM 1522 C C . ASP A 1 181 ? 1.326 -10.402 -10.756 1.00 93.44 181 ASP A C 1
ATOM 1524 O O . ASP A 1 181 ? 0.119 -10.386 -10.518 1.00 93.44 181 ASP A O 1
ATOM 1528 N N . GLU A 1 182 ? 2.219 -10.743 -9.823 1.00 94.56 182 GLU A N 1
ATOM 1529 C CA . GLU A 1 182 ? 1.865 -11.114 -8.443 1.00 94.56 182 GLU A CA 1
ATOM 1530 C C . GLU A 1 182 ? 1.102 -9.977 -7.737 1.00 94.56 182 GLU A C 1
ATOM 1532 O O . GLU A 1 182 ? -0.016 -10.189 -7.251 1.00 94.56 182 GLU A O 1
ATOM 1537 N N . TYR A 1 183 ? 1.623 -8.746 -7.804 1.00 95.50 183 TYR A N 1
ATOM 1538 C CA . TYR A 1 183 ? 0.951 -7.567 -7.255 1.00 95.50 183 TYR A CA 1
ATOM 1539 C C . TYR A 1 183 ? -0.409 -7.335 -7.906 1.00 95.50 183 TYR A C 1
ATOM 1541 O O . TYR A 1 183 ? -1.405 -7.094 -7.219 1.00 95.50 183 TYR A O 1
ATOM 1549 N N . ALA A 1 184 ? -0.495 -7.439 -9.230 1.00 93.06 184 ALA A N 1
ATOM 1550 C CA . ALA A 1 184 ? -1.749 -7.224 -9.930 1.00 93.06 184 ALA A CA 1
ATOM 1551 C C . ALA A 1 184 ? -2.803 -8.302 -9.628 1.00 93.06 184 ALA A C 1
ATOM 1553 O O . ALA A 1 184 ? -3.994 -7.985 -9.548 1.00 93.06 184 ALA A O 1
ATOM 1554 N N . ARG A 1 185 ? -2.399 -9.563 -9.429 1.00 94.25 185 ARG A N 1
ATOM 1555 C CA . ARG A 1 185 ? -3.293 -10.645 -8.980 1.00 94.25 185 ARG A CA 1
ATOM 1556 C C . ARG A 1 185 ? -3.815 -10.386 -7.573 1.00 94.25 185 ARG A C 1
ATOM 1558 O O . ARG A 1 185 ? -5.014 -10.546 -7.338 1.00 94.25 185 ARG A O 1
ATOM 1565 N N . ASN A 1 186 ? -2.954 -9.944 -6.658 1.00 95.62 186 ASN A N 1
ATOM 1566 C CA . ASN A 1 186 ? -3.369 -9.570 -5.308 1.00 95.62 186 ASN A CA 1
ATOM 1567 C C . ASN A 1 186 ? -4.323 -8.371 -5.326 1.00 95.62 186 ASN A C 1
ATOM 1569 O O . ASN A 1 186 ? -5.377 -8.427 -4.700 1.00 95.62 186 ASN A O 1
ATOM 1573 N N . LEU A 1 187 ? -4.023 -7.333 -6.109 1.00 93.94 187 LEU A N 1
ATOM 1574 C CA . LEU A 1 187 ? -4.901 -6.174 -6.279 1.00 93.94 187 LEU A CA 1
ATOM 1575 C C . LEU A 1 187 ? -6.264 -6.561 -6.867 1.00 93.94 187 LEU A C 1
ATOM 1577 O O . LEU A 1 187 ? -7.294 -6.088 -6.398 1.00 93.94 187 LEU A O 1
ATOM 1581 N N . SER A 1 188 ? -6.279 -7.452 -7.861 1.00 92.69 188 SER A N 1
ATOM 1582 C CA . SER A 1 188 ? -7.522 -7.964 -8.455 1.00 92.69 188 SER A CA 1
ATOM 1583 C C . SER A 1 188 ? -8.322 -8.779 -7.436 1.00 92.69 188 SER A C 1
ATOM 1585 O O . SER A 1 188 ? -9.535 -8.625 -7.334 1.00 92.69 188 SER A O 1
ATOM 1587 N N . SER A 1 189 ? -7.643 -9.598 -6.628 1.00 93.19 189 SER A N 1
ATOM 1588 C CA . SER A 1 189 ? -8.269 -10.363 -5.543 1.00 93.19 189 SER A CA 1
ATOM 1589 C C . SER A 1 189 ? -8.859 -9.439 -4.478 1.00 93.19 189 SER A C 1
ATOM 1591 O O . SER A 1 189 ? -9.968 -9.677 -4.007 1.00 93.19 189 SER A O 1
ATOM 1593 N N . LEU A 1 190 ? -8.152 -8.358 -4.132 1.00 93.31 190 LEU A N 1
ATOM 1594 C CA . LEU A 1 190 ? -8.646 -7.330 -3.220 1.00 93.31 190 LEU A CA 1
ATOM 1595 C C . LEU A 1 190 ? -9.875 -6.624 -3.799 1.00 93.31 190 LEU A C 1
ATOM 1597 O O . LEU A 1 190 ? -10.857 -6.435 -3.089 1.00 93.31 190 LEU A O 1
ATOM 1601 N N . TYR A 1 191 ? -9.840 -6.274 -5.086 1.00 92.06 191 TYR A N 1
ATOM 1602 C CA . TYR A 1 191 ? -10.972 -5.667 -5.781 1.00 92.06 191 TYR A CA 1
ATOM 1603 C C . TYR A 1 191 ? -12.210 -6.569 -5.737 1.00 92.06 191 TYR A C 1
ATOM 1605 O O . TYR A 1 191 ? -13.272 -6.104 -5.338 1.00 92.06 191 TYR A O 1
ATOM 1613 N N . VAL A 1 192 ? -12.071 -7.859 -6.066 1.00 91.62 192 VAL A N 1
ATOM 1614 C CA . VAL A 1 192 ? -13.179 -8.830 -6.023 1.00 91.62 192 VAL A CA 1
ATOM 1615 C C . VAL A 1 192 ? -13.708 -9.017 -4.602 1.00 91.62 192 VAL A C 1
ATOM 1617 O O . VAL A 1 192 ? -14.919 -8.995 -4.405 1.00 91.62 192 VAL A O 1
ATOM 1620 N N . LEU A 1 193 ? -12.820 -9.149 -3.611 1.00 90.19 193 LEU A N 1
ATOM 1621 C CA . LEU A 1 193 ? -13.197 -9.287 -2.201 1.00 90.19 193 LEU A CA 1
ATOM 1622 C C . LEU A 1 193 ? -14.027 -8.088 -1.721 1.00 90.19 193 LEU A C 1
ATOM 1624 O O . LEU A 1 193 ? -14.999 -8.248 -0.988 1.00 90.19 193 LEU A O 1
ATOM 1628 N N . VAL A 1 194 ? -13.645 -6.879 -2.137 1.00 87.19 194 VAL A N 1
ATOM 1629 C CA . VAL A 1 194 ? -14.399 -5.670 -1.812 1.00 87.19 194 VAL A CA 1
ATOM 1630 C C . VAL A 1 194 ? -15.704 -5.627 -2.607 1.00 87.19 194 VAL A C 1
ATOM 1632 O O . VAL A 1 194 ? -16.739 -5.382 -2.006 1.00 87.19 194 VAL A O 1
ATOM 1635 N N . LEU A 1 195 ? -15.699 -5.933 -3.906 1.00 86.69 195 LEU A N 1
ATOM 1636 C CA . LEU A 1 195 ? -16.888 -5.899 -4.765 1.00 86.69 195 LEU A CA 1
ATOM 1637 C C . LEU A 1 195 ? -17.995 -6.861 -4.305 1.00 86.69 195 LEU A C 1
ATOM 1639 O O . LEU A 1 195 ? -19.147 -6.449 -4.207 1.00 86.69 195 LEU A O 1
ATOM 1643 N N . GLN A 1 196 ? -17.650 -8.111 -3.977 1.00 81.12 196 GLN A N 1
ATOM 1644 C CA . GLN A 1 196 ? -18.601 -9.135 -3.509 1.00 81.12 196 GLN A CA 1
ATOM 1645 C C . GLN A 1 196 ? -19.341 -8.737 -2.225 1.00 81.12 196 GLN A C 1
ATOM 1647 O O . GLN A 1 196 ? -20.371 -9.313 -1.904 1.00 81.12 196 GLN A O 1
ATOM 1652 N N . LYS A 1 197 ? -18.823 -7.754 -1.485 1.00 67.62 197 LYS A N 1
ATOM 1653 C CA . LYS A 1 197 ? -19.429 -7.234 -0.257 1.00 67.62 197 LYS A CA 1
ATOM 1654 C C . LYS A 1 197 ? -20.470 -6.132 -0.507 1.00 67.62 197 LYS A C 1
ATOM 1656 O O . LYS A 1 197 ? -21.221 -5.803 0.408 1.00 67.62 197 LYS A O 1
ATOM 1661 N N . TYR A 1 198 ? -20.461 -5.515 -1.691 1.00 56.22 198 TYR A N 1
ATOM 1662 C CA . TYR A 1 198 ? -21.352 -4.406 -2.066 1.00 56.22 198 TYR A CA 1
ATOM 1663 C C . TYR A 1 198 ? -22.458 -4.819 -3.054 1.00 56.22 198 TYR A C 1
ATOM 1665 O O . TYR A 1 198 ? -23.191 -3.950 -3.526 1.00 56.22 198 TYR A O 1
ATOM 1673 N N . GLN A 1 199 ? -22.578 -6.119 -3.345 1.00 44.84 199 GLN A N 1
ATOM 1674 C CA . GLN A 1 199 ? -23.756 -6.748 -3.956 1.00 44.84 199 GLN A CA 1
ATOM 1675 C C . GLN A 1 199 ? -24.630 -7.361 -2.862 1.00 44.84 199 GLN A C 1
ATOM 1677 O O . GLN A 1 199 ? -25.868 -7.269 -3.002 1.00 44.84 199 GLN A O 1
#

Foldseek 3Di:
DVPVVVVVVVVVVVVVVVVVVCVCCCVPVVCCPLQVLLLVLVLVLLVLLLVLLVQLLVLLPDPRDPVVLVVSVVSNVVSLVSNLVSLVVHPPVCSVLVVLVSVLSVLLSVLSSVSSNVSNPPPDDPVLSVLSVLLSLVLLVLSQVLCVLVVHDHDPDRDDNPPDDHDLDDPPCVPSSVSSVSNVVSSVVSSVSSVVVVD

Radius of gyration: 23.99 Å; chains: 1; bounding box: 44×40×88 Å

Secondary structure (DSSP, 8-state):
--HHHHHHHHHHHHHHHHHHHHHHIIIII----HHHHHHHHHHHHHHHHHHHHHHHHHTTTS---HHHHHHHHHHHHHHHHHHHHHHHHH-GGGHHHHHHHHHHHHHHHHHHHHHHHHTT-TT--HHHHHHHHHHHHHHHHHHHHHHHHTTPPPPS-----TT-------TT-HHHHHHHHHHHHHHHHHHHHHHTT--